Protein AF-A0A7J5YKA1-F1 (afdb_monomer_lite)

Structure (mmCIF, N/CA/C/O backbone):
data_AF-A0A7J5YKA1-F1
#
_entry.id   AF-A0A7J5YKA1-F1
#
loop_
_atom_site.group_PDB
_atom_site.id
_atom_site.type_symbol
_atom_site.label_atom_id
_atom_site.label_alt_id
_atom_site.label_comp_id
_atom_site.label_asym_id
_atom_site.label_entity_id
_atom_site.label_seq_id
_atom_site.pdbx_PDB_ins_code
_atom_site.Cartn_x
_atom_site.Cartn_y
_atom_site.Cartn_z
_atom_site.occupancy
_atom_site.B_iso_or_equiv
_atom_site.auth_seq_id
_atom_site.auth_comp_id
_atom_site.auth_asym_id
_atom_site.auth_atom_id
_atom_site.pdbx_PDB_model_num
ATOM 1 N N . MET A 1 1 ? 27.720 2.752 -40.085 1.00 64.69 1 MET A N 1
ATOM 2 C CA . MET A 1 1 ? 26.291 2.391 -39.959 1.00 64.69 1 MET A CA 1
ATOM 3 C C . MET A 1 1 ? 25.984 1.875 -38.562 1.00 64.69 1 MET A C 1
ATOM 5 O O . MET A 1 1 ? 25.108 2.440 -37.926 1.00 64.69 1 MET A O 1
ATOM 9 N N . GLU A 1 2 ? 26.789 0.953 -38.039 1.00 81.19 2 GLU A N 1
ATOM 10 C CA . GLU A 1 2 ? 26.643 0.329 -36.710 1.00 81.19 2 GLU A CA 1
ATOM 11 C C . GLU A 1 2 ? 26.365 1.289 -35.528 1.00 81.19 2 GLU A C 1
ATOM 13 O O . GLU A 1 2 ? 25.454 1.054 -34.740 1.00 81.19 2 GLU A O 1
ATOM 18 N N . PHE A 1 3 ? 27.061 2.431 -35.423 1.00 80.44 3 PHE A N 1
ATOM 19 C CA . PHE A 1 3 ? 26.784 3.411 -34.355 1.00 80.44 3 PHE A CA 1
ATOM 20 C C . PHE A 1 3 ? 25.363 4.004 -34.418 1.00 80.44 3 PHE A C 1
ATOM 22 O O . PHE A 1 3 ? 24.745 4.246 -33.383 1.00 80.44 3 PHE A O 1
ATOM 29 N N . LEU A 1 4 ? 24.836 4.263 -35.621 1.00 84.81 4 LEU A N 1
ATOM 30 C CA . LEU A 1 4 ? 23.490 4.825 -35.773 1.00 84.81 4 LEU A CA 1
ATOM 31 C C . LEU A 1 4 ? 22.425 3.796 -35.390 1.00 84.81 4 LEU A C 1
ATOM 33 O O . LEU A 1 4 ? 21.474 4.149 -34.703 1.00 84.81 4 LEU A O 1
ATOM 37 N N . GLU A 1 5 ? 22.617 2.535 -35.768 1.00 88.06 5 GLU A N 1
ATOM 38 C CA . GLU A 1 5 ? 21.738 1.426 -35.381 1.00 88.06 5 GLU A CA 1
ATOM 39 C C . GLU A 1 5 ? 21.707 1.252 -33.859 1.00 88.06 5 GLU A C 1
ATOM 41 O O . GLU A 1 5 ? 20.636 1.309 -33.256 1.00 88.06 5 GLU A O 1
ATOM 46 N N . ASN A 1 6 ? 22.878 1.174 -33.215 1.00 85.94 6 ASN A N 1
ATOM 47 C CA . ASN A 1 6 ? 22.975 1.090 -31.756 1.00 85.94 6 ASN A CA 1
ATOM 48 C C . ASN A 1 6 ? 22.365 2.311 -31.062 1.00 85.94 6 ASN A C 1
ATOM 50 O O . ASN A 1 6 ? 21.717 2.180 -30.023 1.00 85.94 6 ASN A O 1
ATOM 54 N N . LYS A 1 7 ? 22.509 3.504 -31.648 1.00 89.88 7 LYS A N 1
ATOM 55 C CA . LYS A 1 7 ? 21.841 4.710 -31.158 1.00 89.88 7 LYS A CA 1
ATOM 56 C C . LYS A 1 7 ? 20.316 4.566 -31.200 1.00 89.88 7 LYS A C 1
ATOM 58 O O . LYS A 1 7 ? 19.669 4.874 -30.200 1.00 89.88 7 LYS A O 1
ATOM 63 N N . TYR A 1 8 ? 19.738 4.129 -32.319 1.00 90.50 8 TYR A N 1
ATOM 64 C CA . TYR A 1 8 ? 18.285 3.975 -32.437 1.00 90.50 8 TYR A CA 1
ATOM 65 C C . TYR A 1 8 ? 17.752 2.864 -31.528 1.00 90.50 8 TYR A C 1
ATOM 67 O O . TYR A 1 8 ? 16.724 3.063 -30.885 1.00 90.50 8 TYR A O 1
ATOM 75 N N . HIS A 1 9 ? 18.473 1.747 -31.393 1.00 91.19 9 HIS A N 1
ATOM 76 C CA . HIS A 1 9 ? 18.134 0.690 -30.437 1.00 91.19 9 HIS A CA 1
ATOM 77 C C . HIS A 1 9 ? 18.136 1.205 -28.995 1.00 91.19 9 HIS A C 1
ATOM 79 O O . HIS A 1 9 ? 17.176 0.979 -28.259 1.00 91.19 9 HIS A O 1
ATOM 85 N N . MET A 1 10 ? 19.163 1.968 -28.612 1.00 92.44 10 MET A N 1
ATOM 86 C CA . MET A 1 10 ? 19.256 2.569 -27.283 1.00 92.44 10 MET A CA 1
ATOM 87 C C . MET A 1 10 ? 18.098 3.534 -27.008 1.00 92.44 10 MET A C 1
ATOM 89 O O . MET A 1 10 ? 17.475 3.493 -25.948 1.00 92.44 10 MET A O 1
ATOM 93 N N . GLN A 1 11 ? 17.776 4.397 -27.973 1.00 91.25 11 GLN A N 1
ATOM 94 C CA . GLN A 1 11 ? 16.653 5.326 -27.854 1.00 91.25 11 GLN A CA 1
ATOM 95 C C . GLN A 1 11 ? 15.313 4.586 -27.760 1.00 91.25 11 GLN A C 1
ATOM 97 O O . GLN A 1 11 ? 14.493 4.928 -26.911 1.00 91.25 11 GLN A O 1
ATOM 102 N N . GLY A 1 12 ? 15.106 3.549 -28.576 1.00 92.25 12 GLY A N 1
ATOM 103 C CA . GLY A 1 12 ? 13.910 2.708 -28.522 1.00 92.25 12 GLY A CA 1
ATOM 104 C C . GLY A 1 12 ? 13.741 2.021 -27.167 1.00 92.25 12 GLY A C 1
ATOM 105 O O . GLY A 1 12 ? 12.648 2.038 -26.604 1.00 92.25 12 GLY A O 1
ATOM 106 N N . PHE A 1 13 ? 14.829 1.498 -26.598 1.00 92.56 13 PHE A N 1
ATOM 107 C CA . PHE A 1 13 ? 14.828 0.891 -25.267 1.00 92.56 13 PHE A CA 1
ATOM 108 C C . PHE A 1 13 ? 14.427 1.892 -24.172 1.00 92.56 13 PHE A C 1
ATOM 110 O O . PHE A 1 13 ? 13.583 1.587 -23.325 1.00 92.56 13 PHE A O 1
ATOM 117 N N . LEU A 1 14 ? 14.986 3.106 -24.201 1.00 91.81 14 LEU A N 1
ATOM 118 C CA . LEU A 1 14 ? 14.656 4.155 -23.231 1.00 91.81 14 LEU A CA 1
ATOM 119 C C . LEU A 1 14 ? 13.192 4.608 -23.352 1.00 91.81 14 LEU A C 1
ATOM 121 O O . LEU A 1 14 ? 12.522 4.750 -22.334 1.00 91.81 14 LEU A O 1
ATOM 125 N N . ILE A 1 15 ? 12.673 4.765 -24.575 1.00 92.44 15 ILE A N 1
ATOM 126 C CA . ILE A 1 15 ? 11.266 5.132 -24.820 1.00 92.44 15 ILE A CA 1
ATOM 127 C C . ILE A 1 15 ? 10.317 4.032 -24.332 1.00 92.44 15 ILE A C 1
ATOM 129 O O . ILE A 1 15 ? 9.317 4.323 -23.675 1.00 92.44 15 ILE A O 1
ATOM 133 N N . LEU A 1 16 ? 10.627 2.765 -24.622 1.00 91.12 16 LEU A N 1
ATOM 134 C CA . LEU A 1 16 ? 9.841 1.630 -24.137 1.00 91.12 16 LEU A CA 1
ATOM 135 C C . LEU A 1 16 ? 9.816 1.597 -22.606 1.00 91.12 16 LEU A C 1
ATOM 137 O O . LEU A 1 16 ? 8.752 1.426 -22.012 1.00 91.12 16 LEU A O 1
ATOM 141 N N . THR A 1 17 ? 10.977 1.800 -21.979 1.00 89.88 17 THR A N 1
ATOM 142 C CA . THR A 1 17 ? 11.110 1.878 -20.519 1.00 89.88 17 THR A CA 1
ATOM 143 C C . THR A 1 17 ? 10.241 2.991 -19.955 1.00 89.88 17 THR A C 1
ATOM 145 O O . THR A 1 17 ? 9.463 2.750 -19.040 1.00 89.88 17 THR A O 1
ATOM 148 N N . GLU A 1 18 ? 10.324 4.195 -20.519 1.00 90.62 18 GLU A N 1
ATOM 149 C CA . GLU A 1 18 ? 9.532 5.343 -20.080 1.00 90.62 18 GLU A CA 1
ATOM 150 C C . GLU A 1 18 ? 8.026 5.082 -20.231 1.00 90.62 18 GLU A C 1
ATOM 152 O O . GLU A 1 18 ? 7.242 5.395 -19.337 1.00 90.62 18 GLU A O 1
ATOM 157 N N . SER A 1 19 ? 7.606 4.450 -21.330 1.00 91.38 19 SER A N 1
ATOM 158 C CA . SER A 1 19 ? 6.207 4.068 -21.535 1.00 91.38 19 SER A CA 1
ATOM 159 C C . SER A 1 19 ? 5.728 3.040 -20.509 1.00 91.38 19 SER A C 1
ATOM 161 O O . SER A 1 19 ? 4.599 3.147 -20.029 1.00 91.38 19 SER A O 1
ATOM 163 N N . LYS A 1 20 ? 6.554 2.040 -20.176 1.00 89.88 20 LYS A N 1
ATOM 164 C CA . LYS A 1 20 ? 6.228 1.039 -19.150 1.00 89.88 20 LYS A CA 1
ATOM 165 C C . LYS A 1 20 ? 6.178 1.665 -17.764 1.00 89.88 20 LYS A C 1
ATOM 167 O O . LYS A 1 20 ? 5.216 1.446 -17.036 1.00 89.88 20 LYS A O 1
ATOM 172 N N . LEU A 1 21 ? 7.144 2.515 -17.448 1.00 90.12 21 LEU A N 1
ATOM 173 C CA . LEU A 1 21 ? 7.199 3.247 -16.194 1.00 90.12 21 LEU A CA 1
ATOM 174 C C . LEU A 1 21 ? 5.952 4.114 -15.991 1.00 90.12 21 LEU A C 1
ATOM 176 O O . LEU A 1 21 ? 5.296 4.011 -14.959 1.00 90.12 21 LEU A O 1
ATOM 180 N N . LYS A 1 22 ? 5.541 4.873 -17.014 1.00 90.19 22 LYS A N 1
ATOM 181 C CA . LYS A 1 22 ? 4.291 5.649 -16.985 1.00 90.19 22 LYS A CA 1
ATOM 182 C C . LYS A 1 22 ? 3.063 4.787 -16.716 1.00 90.19 22 LYS A C 1
ATOM 184 O O . LYS A 1 22 ? 2.143 5.271 -16.077 1.00 90.19 22 LYS A O 1
ATOM 189 N N . SER A 1 23 ? 3.046 3.531 -17.169 1.00 88.88 23 SER A N 1
ATOM 190 C CA . SER A 1 23 ? 1.941 2.603 -16.889 1.00 88.88 23 SER A CA 1
ATOM 191 C C . SER A 1 23 ? 1.945 2.033 -15.466 1.00 88.88 23 SER A C 1
ATOM 193 O O . SER A 1 23 ? 0.925 1.507 -15.035 1.00 88.88 23 SER A O 1
ATOM 195 N N . TRP A 1 24 ? 3.065 2.135 -14.743 1.00 89.31 24 TRP A N 1
ATOM 196 C CA . TRP A 1 24 ? 3.209 1.624 -13.377 1.00 89.31 24 TRP A CA 1
ATOM 197 C C . TRP A 1 24 ? 3.107 2.694 -12.290 1.00 89.31 24 TRP A C 1
ATOM 199 O O . TRP A 1 24 ? 2.819 2.354 -11.152 1.00 89.31 24 TRP A O 1
ATOM 209 N N . ILE A 1 25 ? 3.318 3.969 -12.629 1.00 85.19 25 ILE A N 1
ATOM 210 C CA . ILE A 1 25 ? 3.193 5.112 -11.701 1.00 85.19 25 ILE A CA 1
ATOM 211 C C . ILE A 1 25 ? 1.848 5.843 -11.913 1.00 85.19 25 ILE A C 1
ATOM 213 O O . ILE A 1 25 ? 1.690 7.019 -11.594 1.00 85.19 25 ILE A O 1
ATOM 217 N N . ILE A 1 26 ? 0.851 5.178 -12.502 1.00 85.38 26 ILE A N 1
ATOM 218 C CA . ILE A 1 26 ? -0.515 5.717 -12.510 1.00 85.38 26 ILE A CA 1
ATOM 219 C C . ILE A 1 26 ? -1.144 5.580 -11.121 1.00 85.38 26 ILE A C 1
ATOM 221 O O . ILE A 1 26 ? -0.682 4.796 -10.294 1.00 85.38 26 ILE A O 1
ATOM 225 N N . LYS A 1 27 ? -2.239 6.309 -10.880 1.00 84.50 27 LYS A N 1
ATOM 226 C CA . LYS A 1 27 ? -3.086 6.041 -9.715 1.00 84.50 27 LYS A CA 1
ATOM 227 C C . LYS A 1 27 ? -3.587 4.596 -9.755 1.00 84.50 27 LYS A C 1
ATOM 229 O O . LYS A 1 27 ? -3.995 4.109 -10.811 1.00 84.50 27 LYS A O 1
ATOM 234 N N . TYR A 1 28 ? -3.531 3.926 -8.611 1.00 89.12 28 TYR A N 1
ATOM 235 C CA . TYR A 1 28 ? -3.755 2.486 -8.524 1.00 89.12 28 TYR A CA 1
ATOM 236 C C . TYR A 1 28 ? -5.240 2.114 -8.487 1.00 89.12 28 TYR A C 1
ATOM 238 O O . TYR A 1 28 ? -6.069 2.849 -7.964 1.00 89.12 28 TYR A O 1
ATOM 246 N N . GLY A 1 29 ? -5.579 0.950 -9.038 1.00 89.06 29 GLY A N 1
ATOM 247 C CA . GLY A 1 29 ? -6.934 0.405 -8.965 1.00 89.06 29 GLY A CA 1
ATOM 248 C C . GLY A 1 29 ? -7.160 -0.452 -7.714 1.00 89.06 29 GLY A C 1
ATOM 249 O O . GLY A 1 29 ? -6.478 -0.326 -6.697 1.00 89.06 29 GLY A O 1
ATOM 250 N N . ARG A 1 30 ? -8.105 -1.391 -7.816 1.00 90.06 30 ARG A N 1
ATOM 251 C CA . ARG A 1 30 ? -8.345 -2.430 -6.800 1.00 90.06 30 ARG A CA 1
ATOM 252 C C . ARG A 1 30 ? -7.143 -3.375 -6.658 1.00 90.06 30 ARG A C 1
ATOM 254 O O . ARG A 1 30 ? -6.317 -3.478 -7.566 1.00 90.06 30 ARG A O 1
ATOM 261 N N . GLN A 1 31 ? -7.097 -4.114 -5.548 1.00 90.69 31 GLN A N 1
ATOM 262 C CA . GLN A 1 31 ? -6.018 -5.052 -5.204 1.00 90.69 31 GLN A CA 1
ATOM 263 C C . GLN A 1 31 ? -5.614 -5.980 -6.365 1.00 90.69 31 GLN A C 1
ATOM 265 O O . GLN A 1 31 ? -4.428 -6.120 -6.650 1.00 90.69 31 GLN A O 1
ATOM 270 N N . GLU A 1 32 ? -6.580 -6.562 -7.081 1.00 90.81 32 GLU A N 1
ATOM 271 C CA . GLU A 1 32 ? -6.319 -7.448 -8.227 1.00 90.81 32 GLU A CA 1
ATOM 272 C C . GLU A 1 32 ? -5.561 -6.736 -9.357 1.00 90.81 32 GLU A C 1
ATOM 274 O O . GLU A 1 32 ? -4.573 -7.253 -9.880 1.00 90.81 32 GLU A O 1
ATOM 279 N N . SER A 1 33 ? -5.972 -5.512 -9.696 1.00 91.19 33 SER A N 1
ATOM 280 C CA . SER A 1 33 ? -5.318 -4.698 -10.723 1.00 91.19 33 SER A CA 1
ATOM 281 C C . SER A 1 33 ? -3.879 -4.353 -10.336 1.00 91.19 33 SER A C 1
ATOM 283 O O . SER A 1 33 ? -2.979 -4.416 -11.177 1.00 91.19 33 SER A O 1
ATOM 285 N N . VAL A 1 34 ? -3.640 -4.029 -9.061 1.00 91.56 34 VAL A N 1
ATOM 286 C CA . VAL A 1 34 ? -2.291 -3.754 -8.538 1.00 91.56 34 VAL A CA 1
ATOM 287 C C . VAL A 1 34 ? -1.432 -5.022 -8.551 1.00 91.56 34 VAL A C 1
ATOM 289 O O . VAL A 1 34 ? -0.265 -4.969 -8.936 1.00 91.56 34 VAL A O 1
ATOM 292 N N . ALA A 1 35 ? -2.007 -6.183 -8.231 1.00 91.75 35 ALA A N 1
ATOM 293 C CA . ALA A 1 35 ? -1.302 -7.463 -8.275 1.00 91.75 35 ALA A CA 1
ATOM 294 C C . ALA A 1 35 ? -0.871 -7.829 -9.705 1.00 91.75 35 ALA A C 1
ATOM 296 O O . ALA A 1 35 ? 0.267 -8.248 -9.927 1.00 91.75 35 ALA A O 1
ATOM 297 N N . VAL A 1 36 ? -1.739 -7.598 -10.696 1.00 92.94 36 VAL A N 1
ATOM 298 C CA . VAL A 1 36 ? -1.394 -7.753 -12.120 1.00 92.94 36 VAL A CA 1
ATOM 299 C C . VAL A 1 36 ? -0.271 -6.792 -12.517 1.00 92.94 36 VAL A C 1
ATOM 301 O O . VAL A 1 36 ? 0.646 -7.172 -13.248 1.00 92.94 36 VAL A O 1
ATOM 304 N N . MET A 1 37 ? -0.300 -5.556 -12.017 1.00 92.06 37 MET A N 1
ATOM 305 C CA . MET A 1 37 ? 0.745 -4.567 -12.273 1.00 92.06 37 MET A CA 1
ATOM 306 C C . MET A 1 37 ? 2.105 -5.002 -11.707 1.00 92.06 37 MET A C 1
ATOM 308 O O . MET A 1 37 ? 3.103 -4.951 -12.430 1.00 92.06 37 MET A O 1
ATOM 312 N N . LEU A 1 38 ? 2.138 -5.514 -10.472 1.00 92.88 38 LEU A N 1
ATOM 313 C CA . LEU A 1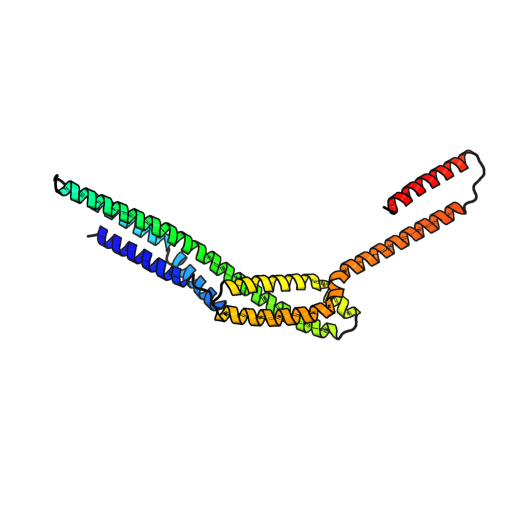 38 ? 3.347 -6.062 -9.850 1.00 92.88 38 LEU A CA 1
ATOM 314 C C . LEU A 1 38 ? 3.866 -7.289 -10.604 1.00 92.88 38 LEU A C 1
ATOM 316 O O . LEU A 1 38 ? 5.064 -7.401 -10.858 1.00 92.88 38 LEU A O 1
ATOM 320 N N . HIS A 1 39 ? 2.977 -8.185 -11.035 1.00 92.75 39 HIS A N 1
ATOM 321 C CA . HIS A 1 39 ? 3.371 -9.332 -11.847 1.00 92.75 39 HIS A CA 1
ATOM 322 C C . HIS A 1 39 ? 4.013 -8.902 -13.174 1.00 92.75 39 HIS A C 1
ATOM 324 O O . HIS A 1 39 ? 5.060 -9.424 -13.564 1.00 92.75 39 HIS A O 1
ATOM 330 N N . ASN A 1 40 ? 3.414 -7.919 -13.852 1.00 92.06 40 ASN A N 1
ATOM 331 C CA . ASN A 1 40 ? 3.952 -7.355 -15.088 1.00 92.06 40 ASN A CA 1
ATOM 332 C C . ASN A 1 40 ? 5.319 -6.698 -14.868 1.00 92.06 40 ASN A C 1
ATOM 334 O O . ASN A 1 40 ? 6.217 -6.874 -15.693 1.00 92.06 40 ASN A O 1
ATOM 338 N N . TYR A 1 41 ? 5.485 -5.980 -13.756 1.00 92.62 41 TYR A N 1
ATOM 339 C CA . TYR A 1 41 ? 6.764 -5.411 -13.344 1.00 92.62 41 TYR A CA 1
ATOM 340 C C . TYR A 1 41 ? 7.825 -6.501 -13.159 1.00 92.62 41 TYR A C 1
ATOM 342 O O . TYR A 1 41 ? 8.861 -6.455 -13.816 1.00 92.62 41 TYR A O 1
ATOM 350 N N . ILE A 1 42 ? 7.551 -7.519 -12.337 1.00 91.69 42 ILE A N 1
ATOM 351 C CA . ILE A 1 42 ? 8.484 -8.623 -12.060 1.00 91.69 42 ILE A CA 1
ATOM 352 C C . ILE A 1 42 ? 8.849 -9.352 -13.356 1.00 91.69 42 ILE A C 1
ATOM 354 O O . ILE A 1 42 ? 10.017 -9.629 -13.624 1.00 91.69 42 ILE A O 1
ATOM 358 N N . SER A 1 43 ? 7.861 -9.626 -14.210 1.00 92.38 43 SER A N 1
ATOM 359 C CA . SER A 1 43 ? 8.110 -10.278 -15.492 1.00 92.38 43 SER A CA 1
ATOM 360 C C . SER A 1 43 ? 8.989 -9.435 -16.416 1.00 92.38 43 SER A C 1
ATOM 362 O O . SER A 1 43 ? 9.819 -9.991 -17.126 1.00 92.38 43 SER A O 1
ATOM 364 N N . PHE A 1 44 ? 8.815 -8.115 -16.443 1.00 89.88 44 PHE A N 1
ATOM 365 C CA . PHE A 1 44 ? 9.611 -7.242 -17.301 1.00 89.88 44 PHE A CA 1
ATOM 366 C C . PHE A 1 44 ? 11.006 -6.977 -16.731 1.00 89.88 44 PHE A C 1
ATOM 368 O O . PHE A 1 44 ? 11.971 -6.964 -17.483 1.00 89.88 44 PHE A O 1
ATOM 375 N N . VAL A 1 45 ? 11.136 -6.771 -15.422 1.00 90.38 45 VAL A N 1
ATOM 376 C CA . VAL A 1 45 ? 12.408 -6.390 -14.800 1.00 90.38 45 VAL A CA 1
ATOM 377 C C . VAL A 1 45 ? 13.284 -7.606 -14.519 1.00 90.38 45 VAL A C 1
ATOM 379 O O . VAL A 1 45 ? 14.452 -7.609 -14.901 1.00 90.38 45 VAL A O 1
ATOM 382 N N . GLU A 1 46 ? 12.723 -8.645 -13.899 1.00 88.44 46 GLU A N 1
ATOM 383 C CA . GLU A 1 46 ? 13.483 -9.820 -13.467 1.00 88.44 46 GLU A CA 1
ATOM 384 C C . GLU A 1 46 ? 13.574 -10.866 -14.580 1.00 88.44 46 GLU A C 1
ATOM 386 O O . GLU A 1 46 ? 14.670 -11.257 -14.969 1.00 88.44 46 GLU A O 1
ATOM 391 N N . LYS A 1 47 ? 12.438 -11.298 -15.153 1.00 86.69 47 LYS A N 1
ATOM 392 C CA . LYS A 1 47 ? 12.453 -12.410 -16.127 1.00 86.69 47 LYS A CA 1
ATOM 393 C C . LYS A 1 47 ? 13.052 -12.035 -17.480 1.00 86.69 47 LYS A C 1
ATOM 395 O O . LYS A 1 47 ? 13.564 -12.908 -18.170 1.00 86.69 47 LYS A O 1
ATOM 400 N N . GLN A 1 48 ? 12.954 -10.770 -17.883 1.00 89.75 48 GLN A N 1
ATOM 401 C CA . GLN A 1 48 ? 13.576 -10.295 -19.122 1.00 89.75 48 GLN A CA 1
ATOM 402 C C . GLN A 1 48 ? 14.983 -9.735 -18.892 1.00 89.75 48 GLN A C 1
ATOM 404 O O . GLN A 1 48 ? 15.550 -9.217 -19.847 1.00 89.75 48 GLN A O 1
ATOM 409 N N . HIS A 1 49 ? 15.550 -9.820 -17.680 1.00 89.38 49 HIS A N 1
ATOM 410 C CA . HIS A 1 49 ? 16.892 -9.304 -17.372 1.00 89.38 49 HIS A CA 1
ATOM 411 C C . HIS A 1 49 ? 17.077 -7.847 -17.829 1.00 89.38 49 HIS A C 1
ATOM 413 O O . HIS A 1 49 ? 17.965 -7.499 -18.611 1.00 89.38 49 HIS A O 1
ATOM 419 N N . PHE A 1 50 ? 16.150 -6.983 -17.407 1.00 91.06 50 PHE A N 1
ATOM 420 C CA . PHE A 1 50 ? 16.024 -5.620 -17.924 1.00 91.06 50 PHE A CA 1
ATOM 421 C C . PHE A 1 50 ? 17.301 -4.785 -17.753 1.00 91.06 50 PHE A C 1
ATOM 423 O O . PHE A 1 50 ? 17.700 -4.060 -18.667 1.00 91.06 50 PHE A O 1
ATOM 430 N N . PHE A 1 51 ? 17.948 -4.888 -16.590 1.00 91.56 51 PHE A N 1
ATOM 431 C CA . PHE A 1 51 ? 19.160 -4.127 -16.292 1.00 91.56 51 PHE A CA 1
ATOM 432 C C . PHE A 1 51 ? 20.370 -4.668 -17.058 1.00 91.56 51 PHE A C 1
ATOM 434 O O . PHE A 1 51 ? 21.183 -3.885 -17.548 1.00 91.56 51 PHE A O 1
ATOM 441 N N . GLU A 1 52 ? 20.466 -5.985 -17.213 1.00 92.06 52 GLU A N 1
ATOM 442 C CA . GLU A 1 52 ? 21.517 -6.642 -17.983 1.00 92.06 52 GLU A CA 1
ATOM 443 C C . GLU A 1 52 ? 21.395 -6.317 -19.477 1.00 92.06 52 GLU A C 1
ATOM 445 O O . GLU A 1 52 ? 22.399 -6.032 -20.130 1.00 92.06 52 GLU A O 1
ATOM 450 N N . ASN A 1 53 ? 20.170 -6.268 -20.009 1.00 91.38 53 ASN A N 1
ATOM 451 C CA . ASN A 1 53 ? 19.915 -5.871 -21.393 1.00 91.38 53 ASN A CA 1
ATOM 452 C C . ASN A 1 53 ? 20.324 -4.420 -21.660 1.00 91.38 53 ASN A C 1
ATOM 454 O O . ASN A 1 53 ? 20.926 -4.140 -22.698 1.00 91.38 53 ASN A O 1
ATOM 458 N N . TYR A 1 54 ? 20.036 -3.499 -20.730 1.00 92.81 54 TYR A N 1
ATOM 459 C CA . TYR A 1 54 ? 20.544 -2.129 -20.824 1.00 92.81 54 TYR A CA 1
ATOM 460 C C . TYR A 1 54 ? 22.071 -2.115 -20.878 1.00 92.81 54 TYR A C 1
ATOM 462 O O . TYR A 1 54 ? 22.640 -1.449 -21.739 1.00 92.81 54 TYR A O 1
ATOM 470 N N . GLU A 1 55 ? 22.732 -2.841 -19.973 1.00 92.38 55 GLU A N 1
ATOM 471 C CA . GLU A 1 55 ? 24.192 -2.840 -19.887 1.00 92.38 55 GLU A CA 1
ATOM 472 C C . GLU A 1 55 ? 24.809 -3.384 -21.182 1.00 92.38 55 GLU A C 1
ATOM 474 O O . GLU A 1 55 ? 25.695 -2.754 -21.755 1.00 92.38 55 GLU A O 1
ATOM 479 N N . ALA A 1 56 ? 24.277 -4.485 -21.718 1.00 92.75 56 ALA A N 1
ATOM 480 C CA . ALA A 1 56 ? 24.716 -5.049 -22.992 1.00 92.75 56 ALA A CA 1
ATOM 481 C C . ALA A 1 56 ? 24.540 -4.064 -24.166 1.00 92.75 56 ALA A C 1
ATOM 483 O O . ALA A 1 56 ? 25.473 -3.851 -24.949 1.00 92.75 56 ALA A O 1
ATOM 484 N N . LEU A 1 57 ? 23.372 -3.414 -24.268 1.00 91.81 57 LEU A N 1
ATOM 485 C CA . LEU A 1 57 ? 23.100 -2.399 -25.294 1.00 91.81 57 LEU A CA 1
ATOM 486 C C . LEU A 1 57 ? 24.020 -1.182 -25.148 1.00 91.81 57 LEU A C 1
ATOM 488 O O . LEU A 1 57 ? 24.543 -0.672 -26.142 1.00 91.81 57 LEU A O 1
ATOM 492 N N . PHE A 1 58 ? 24.257 -0.734 -23.917 1.00 92.50 58 PHE A N 1
ATOM 493 C CA . PHE A 1 58 ? 25.110 0.409 -23.628 1.00 92.50 58 PHE A CA 1
ATOM 494 C C . PHE A 1 58 ? 26.583 0.124 -23.948 1.00 92.50 58 PHE A C 1
ATOM 496 O O . PHE A 1 58 ? 27.255 0.984 -24.523 1.00 92.50 58 PHE A O 1
ATOM 503 N N . GLN A 1 59 ? 27.083 -1.083 -23.660 1.00 93.19 59 GLN A N 1
ATOM 504 C CA . GLN A 1 59 ? 28.441 -1.486 -24.040 1.00 93.19 59 GLN A CA 1
ATOM 505 C C . GLN A 1 59 ? 28.614 -1.546 -25.565 1.00 93.19 59 GLN A C 1
ATOM 507 O O . GLN A 1 59 ? 29.587 -1.001 -26.088 1.00 93.19 59 GLN A O 1
ATOM 512 N N . SER A 1 60 ? 27.650 -2.113 -26.298 1.00 92.12 60 SER A N 1
ATOM 513 C CA . SER A 1 60 ? 27.667 -2.122 -27.773 1.00 92.12 60 SER A CA 1
ATOM 514 C C . SER A 1 60 ? 27.639 -0.700 -28.358 1.00 92.12 60 SER A C 1
ATOM 516 O O . SER A 1 60 ? 28.415 -0.341 -29.254 1.00 92.12 60 SER A O 1
ATOM 518 N N . LEU A 1 61 ? 26.809 0.177 -27.782 1.00 91.69 61 LEU A N 1
ATOM 519 C CA . LEU A 1 61 ? 26.776 1.591 -28.145 1.00 91.69 61 LEU A CA 1
ATOM 520 C C . LEU A 1 61 ? 28.122 2.279 -27.879 1.00 91.69 61 LEU A C 1
ATOM 522 O O . LEU A 1 61 ? 28.585 3.047 -28.717 1.00 91.69 61 LEU A O 1
ATOM 526 N N . LYS A 1 62 ? 28.773 1.996 -26.748 1.00 91.38 62 LYS A N 1
ATOM 527 C CA . LYS A 1 62 ? 30.078 2.568 -26.404 1.00 91.38 62 LYS A CA 1
ATOM 528 C C . LYS A 1 62 ? 31.171 2.137 -27.387 1.00 91.38 62 LYS A C 1
ATOM 530 O O . LYS A 1 62 ? 31.881 2.999 -27.898 1.00 91.38 62 LYS A O 1
ATOM 535 N N . LEU A 1 63 ? 31.267 0.844 -27.698 1.00 90.75 63 LEU A N 1
ATOM 536 C CA . LEU A 1 63 ? 32.258 0.314 -28.644 1.00 90.75 63 LEU A CA 1
ATOM 537 C C . LEU A 1 63 ? 32.069 0.906 -30.048 1.00 90.75 63 LEU A C 1
ATOM 539 O O . LEU A 1 63 ? 33.018 1.400 -30.659 1.00 90.75 63 LEU A O 1
ATOM 543 N N . SER A 1 64 ? 30.825 0.947 -30.531 1.00 89.62 64 SER A N 1
ATOM 544 C CA . SER A 1 64 ? 30.510 1.557 -31.828 1.00 89.62 64 SER A CA 1
ATOM 545 C C . SER A 1 64 ? 30.716 3.081 -31.841 1.00 89.62 64 SER A C 1
ATOM 547 O O . SER A 1 64 ? 31.106 3.638 -32.869 1.00 89.62 64 SER A O 1
ATOM 549 N N . ALA A 1 65 ? 30.521 3.769 -30.710 1.00 87.56 65 ALA A N 1
ATOM 550 C CA . ALA A 1 65 ? 30.805 5.198 -30.555 1.00 87.56 65 ALA A CA 1
ATOM 551 C C . ALA A 1 65 ? 32.305 5.502 -30.634 1.00 87.56 65 ALA A C 1
ATOM 553 O O . ALA A 1 65 ? 32.701 6.472 -31.284 1.00 87.56 65 ALA A O 1
ATOM 554 N N . GLU A 1 66 ? 33.133 4.680 -29.989 1.00 86.62 66 GLU A N 1
ATOM 555 C CA . GLU A 1 66 ? 34.593 4.785 -30.031 1.00 86.62 66 GLU A CA 1
ATOM 556 C C . GLU A 1 66 ? 35.113 4.540 -31.453 1.00 86.62 66 GLU A C 1
ATOM 558 O O . GLU A 1 66 ? 35.865 5.362 -31.975 1.00 86.62 66 GLU A O 1
ATOM 563 N N . ALA A 1 67 ? 34.625 3.499 -32.136 1.00 86.12 67 ALA A N 1
ATOM 564 C CA . ALA A 1 67 ? 34.955 3.232 -33.537 1.00 86.12 67 ALA A CA 1
ATOM 565 C C . ALA A 1 67 ? 34.524 4.376 -34.480 1.00 86.12 67 ALA A C 1
ATOM 567 O O . ALA A 1 67 ? 35.274 4.769 -35.372 1.00 86.12 67 ALA A O 1
ATOM 568 N N . PHE A 1 68 ? 33.343 4.966 -34.261 1.00 82.56 68 PHE A N 1
ATOM 569 C CA . PHE A 1 68 ? 32.837 6.090 -35.060 1.00 82.56 68 PHE A CA 1
ATOM 570 C C . PHE A 1 68 ? 33.614 7.397 -34.836 1.00 82.56 68 PHE A C 1
ATOM 572 O O . PHE A 1 68 ? 33.709 8.240 -35.731 1.00 82.56 68 PHE A O 1
ATOM 579 N N . VAL A 1 69 ? 34.171 7.587 -33.640 1.00 83.12 69 VAL A N 1
ATOM 580 C CA . VAL A 1 69 ? 35.050 8.719 -33.331 1.00 83.12 69 VAL A CA 1
ATOM 581 C C . VAL A 1 69 ? 36.441 8.520 -33.936 1.00 83.12 69 VAL A C 1
ATOM 583 O O . VAL A 1 69 ? 36.956 9.475 -34.517 1.00 83.12 69 VAL A O 1
ATOM 586 N N . ASN A 1 70 ? 36.987 7.303 -33.842 1.00 79.00 70 ASN A N 1
ATOM 587 C CA . ASN A 1 70 ? 38.352 6.945 -34.245 1.00 79.00 70 ASN A CA 1
ATOM 588 C C . ASN A 1 70 ? 38.535 6.693 -35.752 1.00 79.00 70 ASN A C 1
ATOM 590 O O . ASN A 1 70 ? 39.665 6.494 -36.183 1.00 79.00 70 ASN A O 1
ATOM 594 N N . ALA A 1 71 ? 37.466 6.683 -36.555 1.00 77.44 71 ALA A N 1
ATOM 595 C CA . ALA A 1 71 ? 37.585 6.601 -38.010 1.00 77.44 71 ALA A CA 1
ATOM 596 C C . ALA A 1 71 ? 38.414 7.792 -38.546 1.00 77.44 71 ALA A C 1
ATOM 598 O O . ALA A 1 71 ? 38.035 8.947 -38.321 1.00 77.44 71 ALA A O 1
ATOM 599 N N . ASP A 1 72 ? 39.543 7.483 -39.200 1.00 57.41 72 ASP A N 1
ATOM 600 C CA . ASP A 1 72 ? 40.625 8.407 -39.579 1.00 57.41 72 ASP A CA 1
ATOM 601 C C . ASP A 1 72 ? 40.139 9.732 -40.196 1.00 57.41 72 ASP A C 1
ATOM 603 O O . ASP A 1 72 ? 39.318 9.750 -41.114 1.00 57.41 72 ASP A O 1
ATOM 607 N N . SER A 1 73 ? 40.700 10.847 -39.706 1.00 57.44 73 SER A N 1
ATOM 608 C CA . SER A 1 73 ? 40.453 12.213 -40.199 1.00 57.44 73 SER A CA 1
ATOM 609 C C . SER A 1 73 ? 41.798 12.863 -40.560 1.00 57.44 73 SER A C 1
ATOM 611 O O . SER A 1 73 ? 42.476 13.421 -39.696 1.00 57.44 73 SER A O 1
ATOM 613 N N . SER A 1 74 ? 42.240 12.772 -41.818 1.00 53.72 74 SER A N 1
ATOM 614 C CA . SER A 1 74 ? 43.588 13.209 -42.230 1.00 53.72 74 SER A CA 1
ATOM 615 C C . SER A 1 74 ? 43.657 14.634 -42.813 1.00 53.72 74 SER A C 1
ATOM 617 O O . SER A 1 74 ? 44.659 14.988 -43.434 1.00 53.72 74 SER A O 1
ATOM 619 N N . GLY A 1 75 ? 42.638 15.485 -42.616 1.00 57.16 75 GLY A N 1
ATOM 620 C CA . GLY A 1 75 ? 42.598 16.855 -43.160 1.00 57.16 75 GLY A CA 1
ATOM 621 C C . GLY A 1 75 ? 42.203 17.974 -42.174 1.00 57.16 75 GLY A C 1
ATOM 622 O O . GLY A 1 75 ? 41.346 17.814 -41.308 1.00 57.16 75 GLY A O 1
ATOM 623 N N . TYR A 1 76 ? 42.767 19.181 -42.345 1.00 54.12 76 TYR A N 1
ATOM 624 C CA . TYR A 1 76 ? 42.459 20.369 -41.517 1.00 54.12 76 TYR A CA 1
ATOM 625 C C . TYR A 1 76 ? 40.991 20.842 -41.606 1.00 54.12 76 TYR A C 1
ATOM 627 O O . TYR A 1 76 ? 40.448 21.332 -40.614 1.00 54.12 76 TYR A O 1
ATOM 635 N N . ALA A 1 77 ? 40.334 20.692 -42.763 1.00 56.62 77 ALA A N 1
ATOM 636 C CA . ALA A 1 77 ? 38.906 20.996 -42.931 1.00 56.62 77 ALA A CA 1
ATOM 637 C C . ALA A 1 77 ? 38.005 19.940 -42.259 1.00 56.62 77 ALA A C 1
ATOM 639 O O . ALA A 1 77 ? 36.964 20.275 -41.692 1.00 56.62 77 ALA A O 1
ATOM 640 N N . GLU A 1 78 ? 38.453 18.684 -42.237 1.00 60.25 78 GLU A N 1
ATOM 641 C CA . GLU A 1 78 ? 37.802 17.574 -41.537 1.00 60.25 78 GLU A CA 1
ATOM 642 C C . GLU A 1 78 ? 37.888 17.707 -40.020 1.00 60.25 78 GLU A C 1
ATOM 644 O O . GLU A 1 78 ? 36.956 17.318 -39.331 1.00 60.25 78 GLU A O 1
ATOM 649 N N . ARG A 1 79 ? 38.926 18.355 -39.489 1.00 64.19 79 ARG A N 1
ATOM 650 C CA . ARG A 1 79 ? 39.162 18.521 -38.044 1.00 64.19 79 ARG A CA 1
ATOM 651 C C . ARG A 1 79 ? 38.063 19.308 -37.314 1.00 64.19 79 ARG A C 1
ATOM 653 O O . ARG A 1 79 ? 37.756 19.041 -36.152 1.00 64.19 79 ARG A O 1
ATOM 660 N N . ARG A 1 80 ? 37.415 20.270 -37.991 1.00 68.62 80 ARG A N 1
ATOM 661 C CA . ARG A 1 80 ? 36.233 20.981 -37.455 1.00 68.62 80 ARG A CA 1
ATOM 662 C C . ARG A 1 80 ? 34.995 20.071 -37.436 1.00 68.62 80 ARG A C 1
ATOM 664 O O . ARG A 1 80 ? 34.235 20.096 -36.467 1.00 68.62 80 ARG A O 1
ATOM 671 N N . SER A 1 81 ? 34.811 19.265 -38.479 1.00 70.81 81 SER A N 1
ATOM 672 C CA . SER A 1 81 ? 33.727 18.278 -38.591 1.00 70.81 81 SER A CA 1
ATOM 673 C C . SER A 1 81 ? 33.904 17.114 -37.609 1.00 70.81 81 SER A C 1
ATOM 675 O O . SER A 1 81 ? 32.946 16.698 -36.964 1.00 70.81 81 SER A O 1
ATOM 677 N N . GLU A 1 82 ? 35.137 16.657 -37.412 1.00 76.31 82 GLU A N 1
ATOM 678 C CA . GLU A 1 82 ? 35.556 15.668 -36.422 1.00 76.31 82 GLU A CA 1
ATOM 679 C C . GLU A 1 82 ? 35.249 16.154 -35.007 1.00 76.31 82 GLU A C 1
ATOM 681 O O . GLU A 1 82 ? 34.579 15.467 -34.240 1.00 76.31 82 GLU A O 1
ATOM 686 N N . TRP A 1 83 ? 35.645 17.379 -34.660 1.00 79.94 83 TRP A N 1
ATOM 687 C CA . TRP A 1 83 ? 35.343 17.936 -33.346 1.00 79.94 83 TRP A CA 1
ATOM 688 C C . TRP A 1 83 ? 33.833 18.063 -33.090 1.00 79.94 83 TRP A C 1
ATOM 690 O O . TRP A 1 83 ? 33.369 17.775 -31.982 1.00 79.94 83 TRP A O 1
ATOM 700 N N . MET A 1 84 ? 33.043 18.442 -34.104 1.00 80.25 84 MET A N 1
ATOM 701 C CA . MET A 1 84 ? 31.579 18.457 -33.997 1.00 80.25 84 MET A CA 1
ATOM 702 C C . MET A 1 84 ? 31.011 17.045 -33.806 1.00 80.25 84 MET A C 1
ATOM 704 O O . MET A 1 84 ? 30.156 16.856 -32.939 1.00 80.25 84 MET A O 1
ATOM 708 N N . ARG A 1 85 ? 31.528 16.052 -34.541 1.00 81.19 85 ARG A N 1
ATOM 709 C CA . ARG A 1 85 ? 31.173 14.630 -34.412 1.00 81.19 85 ARG A CA 1
ATOM 710 C C . ARG A 1 85 ? 31.462 14.114 -33.002 1.00 81.19 85 ARG A C 1
ATOM 712 O O . ARG A 1 85 ? 30.555 13.622 -32.334 1.00 81.19 85 ARG A O 1
ATOM 719 N N . VAL A 1 86 ? 32.682 14.312 -32.503 1.00 84.69 86 VAL A N 1
ATOM 720 C CA . VAL A 1 86 ? 33.109 13.918 -31.148 1.00 84.69 86 VAL A CA 1
ATOM 721 C C . VAL A 1 86 ? 32.246 14.583 -30.083 1.00 84.69 86 VAL A C 1
ATOM 723 O O . VAL A 1 86 ? 31.768 13.924 -29.158 1.00 84.69 86 VAL A O 1
ATOM 726 N N . ARG A 1 87 ? 32.018 15.895 -30.200 1.00 87.88 87 ARG A N 1
ATOM 727 C CA . ARG A 1 87 ? 31.172 16.639 -29.263 1.00 87.88 87 ARG A CA 1
ATOM 728 C C . ARG A 1 87 ? 29.746 16.097 -29.249 1.00 87.88 87 ARG A C 1
ATOM 730 O O . ARG A 1 87 ? 29.180 15.951 -28.167 1.00 87.88 87 ARG A O 1
ATOM 737 N N . TRP A 1 88 ? 29.180 15.811 -30.417 1.00 87.56 88 TRP A N 1
ATOM 738 C CA . TRP A 1 88 ? 27.827 15.286 -30.553 1.00 87.56 88 TRP A CA 1
ATOM 739 C C . TRP A 1 88 ? 27.690 13.886 -29.946 1.00 87.56 88 TRP A C 1
ATOM 741 O O . TRP A 1 88 ? 26.808 13.690 -29.111 1.00 87.56 88 TRP A O 1
ATOM 751 N N . VAL A 1 89 ? 28.604 12.959 -30.257 1.00 88.81 89 VAL A N 1
ATOM 752 C CA . VAL A 1 89 ? 28.625 11.608 -29.661 1.00 88.81 89 VAL A CA 1
ATOM 753 C C . VAL A 1 89 ? 28.759 11.692 -28.142 1.00 88.81 89 VAL A C 1
ATOM 755 O O . VAL A 1 89 ? 27.975 11.092 -27.413 1.00 88.81 89 VAL A O 1
ATOM 758 N N . ARG A 1 90 ? 29.705 12.497 -27.636 1.00 89.19 90 ARG A N 1
ATOM 759 C CA . ARG A 1 90 ? 29.890 12.680 -26.187 1.00 89.19 90 ARG A CA 1
ATOM 760 C C . ARG A 1 90 ? 28.657 13.277 -25.516 1.00 89.19 90 ARG A C 1
ATOM 762 O O . ARG A 1 90 ? 28.362 12.921 -24.379 1.00 89.19 90 ARG A O 1
ATOM 769 N N . ARG A 1 91 ? 27.962 14.209 -26.176 1.00 92.69 91 ARG A N 1
ATOM 770 C CA . ARG A 1 91 ? 26.718 14.786 -25.651 1.00 92.69 91 ARG A CA 1
ATOM 771 C C . ARG A 1 91 ? 25.625 13.724 -25.579 1.00 92.69 91 ARG A C 1
ATOM 773 O O . ARG A 1 91 ? 25.054 13.552 -24.511 1.00 92.69 91 ARG A O 1
ATOM 780 N N . PHE A 1 92 ? 25.421 12.977 -26.660 1.00 91.88 92 PHE A N 1
ATOM 781 C CA . PHE A 1 92 ? 24.446 11.892 -26.720 1.00 91.88 92 PHE A CA 1
ATOM 782 C C . PHE A 1 92 ? 24.698 10.824 -25.644 1.00 91.88 92 PHE A C 1
ATOM 784 O O . PHE A 1 92 ? 23.789 10.475 -24.902 1.00 91.88 92 PHE A O 1
ATOM 791 N N . MET A 1 93 ? 25.945 10.374 -25.477 1.00 92.44 93 MET A N 1
ATOM 792 C CA . MET A 1 93 ? 26.296 9.404 -24.431 1.00 92.44 93 MET A CA 1
ATOM 793 C C . MET A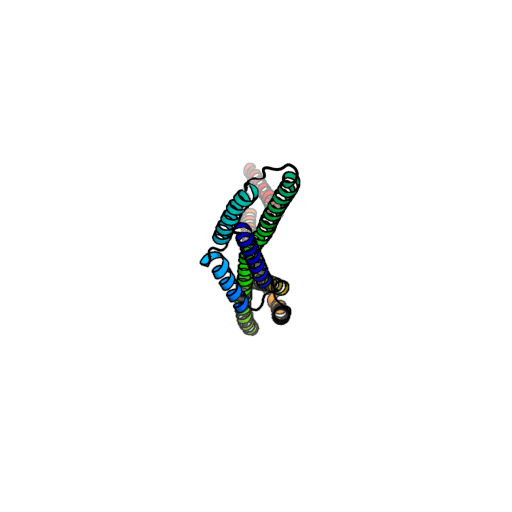 1 93 ? 25.985 9.930 -23.023 1.00 92.44 93 MET A C 1
ATOM 795 O O . MET A 1 93 ? 25.481 9.187 -22.185 1.00 92.44 93 MET A O 1
ATOM 799 N N . ARG A 1 94 ? 26.237 11.220 -22.751 1.00 93.06 94 ARG A N 1
ATOM 800 C CA . ARG A 1 94 ? 25.863 11.832 -21.464 1.00 93.06 94 ARG A CA 1
ATOM 801 C C . ARG A 1 94 ? 24.351 11.889 -21.264 1.00 93.06 94 ARG A C 1
ATOM 803 O O . ARG A 1 94 ? 23.901 11.616 -20.158 1.00 93.06 94 ARG A O 1
ATOM 810 N N . GLU A 1 95 ? 23.593 12.237 -22.303 1.00 93.25 95 GLU A N 1
ATOM 811 C CA . GLU A 1 95 ? 22.124 12.265 -22.266 1.00 93.25 95 GLU A CA 1
ATOM 812 C C . GLU A 1 95 ? 21.563 10.869 -21.955 1.00 93.25 95 GLU A C 1
ATOM 814 O O . GLU A 1 95 ? 20.764 10.733 -21.032 1.00 93.25 95 GLU A O 1
ATOM 819 N N . VAL A 1 96 ? 22.062 9.825 -22.628 1.00 92.62 96 VAL A N 1
ATOM 820 C CA . VAL A 1 96 ? 21.676 8.424 -22.382 1.00 92.62 96 VAL A CA 1
ATOM 821 C C . VAL A 1 96 ? 21.953 8.003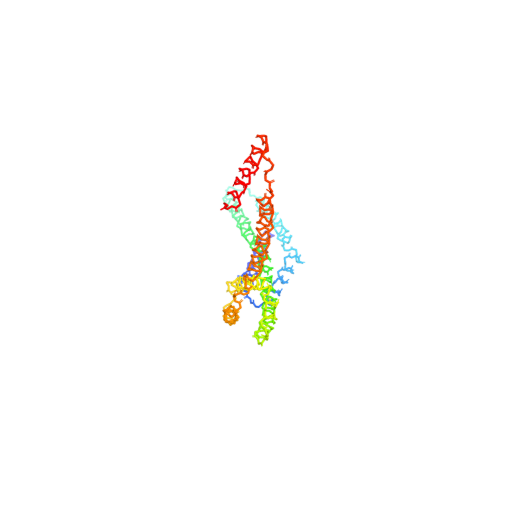 -20.936 1.00 92.62 96 VAL A C 1
ATOM 823 O O . VAL A 1 96 ? 21.085 7.426 -20.284 1.00 92.62 96 VAL A O 1
ATOM 826 N N . VAL A 1 97 ? 23.143 8.310 -20.409 1.00 93.25 97 VAL A N 1
ATOM 827 C CA . VAL A 1 97 ? 23.503 7.973 -19.020 1.00 93.25 97 VAL A CA 1
ATOM 828 C C . VAL A 1 97 ? 22.636 8.738 -18.019 1.00 93.25 97 VAL A C 1
ATOM 830 O O . VAL A 1 97 ? 22.205 8.164 -17.021 1.00 93.25 97 VAL A O 1
ATOM 833 N N . ALA A 1 98 ? 22.367 10.022 -18.260 1.00 94.25 98 ALA A N 1
ATOM 834 C CA . ALA A 1 98 ? 21.524 10.830 -17.383 1.00 94.25 98 ALA A CA 1
ATOM 835 C C . ALA A 1 98 ? 20.072 10.326 -17.369 1.00 94.25 98 ALA A C 1
ATOM 837 O O . ALA A 1 98 ? 19.509 10.123 -16.294 1.00 94.25 98 ALA A O 1
ATOM 838 N N . GLN A 1 99 ? 19.500 10.058 -18.546 1.00 93.56 99 GLN A N 1
ATOM 839 C CA . GLN A 1 99 ? 18.144 9.525 -18.681 1.00 93.56 99 GLN A CA 1
ATOM 840 C C . GLN A 1 99 ? 18.020 8.152 -18.015 1.00 93.56 99 GLN A C 1
ATOM 842 O O . GLN A 1 99 ? 17.077 7.912 -17.265 1.00 93.56 99 GLN A O 1
ATOM 847 N N . TRP A 1 100 ? 19.002 7.270 -18.216 1.00 94.00 100 TRP A N 1
ATOM 848 C CA . TRP A 1 100 ? 19.021 5.968 -17.557 1.00 94.00 100 TRP A CA 1
ATOM 849 C C . TRP A 1 100 ? 19.108 6.062 -16.038 1.00 94.00 100 TRP A C 1
ATOM 851 O O . TRP A 1 100 ? 18.435 5.311 -15.339 1.00 94.00 100 TRP A O 1
ATOM 861 N N . ARG A 1 101 ? 19.913 6.981 -15.496 1.00 93.00 101 ARG A N 1
ATOM 862 C CA . ARG A 1 101 ? 20.004 7.168 -14.041 1.00 93.00 101 ARG A CA 1
ATOM 863 C C . ARG A 1 101 ? 18.643 7.500 -13.432 1.00 93.00 101 ARG A C 1
ATOM 865 O O . ARG A 1 101 ? 18.295 6.876 -12.436 1.00 93.00 101 ARG A O 1
ATOM 872 N N . SER A 1 102 ? 17.876 8.403 -14.049 1.00 92.38 102 SER A N 1
ATOM 873 C CA . SER A 1 102 ? 16.509 8.721 -13.602 1.00 92.38 102 SER A CA 1
ATOM 874 C C . SER A 1 102 ? 15.584 7.515 -13.750 1.00 92.38 102 SER A C 1
ATOM 876 O O . SER A 1 102 ? 15.065 7.008 -12.759 1.00 92.38 102 SER A O 1
ATOM 878 N N . LEU A 1 103 ? 15.473 6.971 -14.969 1.00 92.12 103 LEU A N 1
ATOM 879 C CA . LEU A 1 103 ? 14.557 5.866 -15.267 1.00 92.12 103 LEU A CA 1
ATOM 880 C C . LEU A 1 103 ? 14.837 4.635 -14.407 1.00 92.12 103 LEU A C 1
ATOM 882 O O . LEU A 1 103 ? 13.921 4.009 -13.895 1.00 92.12 103 LEU A O 1
ATOM 886 N N . SER A 1 104 ? 16.104 4.280 -14.221 1.00 91.81 104 SER A N 1
ATOM 887 C CA . SER A 1 104 ? 16.486 3.104 -13.444 1.00 91.81 104 SER A CA 1
ATOM 888 C C . SER A 1 104 ? 16.262 3.292 -11.940 1.00 91.81 104 SER A C 1
ATOM 890 O O . SER A 1 104 ? 16.072 2.303 -11.234 1.00 91.81 104 SER A O 1
ATOM 892 N N . MET A 1 105 ? 16.281 4.528 -11.433 1.00 91.88 105 MET A N 1
ATOM 893 C CA . MET A 1 105 ? 15.911 4.826 -10.049 1.00 91.88 105 MET A CA 1
ATOM 894 C C . MET A 1 105 ? 14.400 4.677 -9.861 1.00 91.88 105 MET A C 1
ATOM 896 O O . MET A 1 105 ? 13.967 3.969 -8.956 1.00 91.88 105 MET A O 1
ATOM 900 N N . GLU A 1 106 ? 13.612 5.263 -10.761 1.00 91.12 106 GLU A N 1
ATOM 901 C CA . GLU A 1 106 ? 12.148 5.188 -10.733 1.00 91.12 106 GLU A CA 1
ATOM 902 C C . GLU A 1 106 ? 11.643 3.751 -10.942 1.00 91.12 106 GLU A C 1
ATOM 904 O O . GLU A 1 106 ? 10.801 3.265 -10.196 1.00 91.12 106 GLU A O 1
ATOM 909 N N . VAL A 1 107 ? 12.215 3.002 -11.891 1.00 90.75 107 VAL A N 1
ATOM 910 C CA . VAL A 1 107 ? 11.883 1.579 -12.080 1.00 90.75 107 VAL A CA 1
ATOM 911 C C . VAL A 1 107 ? 12.174 0.783 -10.807 1.00 90.75 107 VAL A C 1
ATOM 913 O O . VAL A 1 107 ? 11.408 -0.111 -10.469 1.00 90.75 107 VAL A O 1
ATOM 916 N N . ARG A 1 108 ? 13.237 1.084 -10.052 1.00 90.00 108 ARG A N 1
ATOM 917 C CA . ARG A 1 108 ? 13.515 0.369 -8.794 1.00 90.00 108 ARG A CA 1
ATOM 918 C C . ARG A 1 108 ? 12.527 0.714 -7.681 1.00 90.00 108 ARG A C 1
ATOM 920 O O . ARG A 1 108 ? 12.216 -0.166 -6.884 1.00 90.00 108 ARG A O 1
ATOM 927 N N . SER A 1 109 ? 12.018 1.945 -7.627 1.00 92.44 109 SER A N 1
ATOM 928 C CA . SER A 1 109 ? 11.055 2.349 -6.594 1.00 92.44 109 SER A CA 1
ATOM 929 C C . SER A 1 109 ? 9.644 1.812 -6.841 1.00 92.44 109 SER A C 1
ATOM 931 O O . SER A 1 109 ? 8.932 1.543 -5.875 1.00 92.44 109 SER A O 1
ATOM 933 N N . VAL A 1 110 ? 9.258 1.582 -8.104 1.00 92.31 110 VAL A N 1
ATOM 934 C CA . VAL A 1 110 ? 7.937 1.035 -8.477 1.00 92.31 110 VAL A CA 1
ATOM 935 C C . VAL A 1 110 ? 7.610 -0.251 -7.723 1.00 92.31 110 VAL A C 1
ATOM 937 O O . VAL A 1 110 ? 6.498 -0.389 -7.224 1.00 92.31 110 VAL A O 1
ATOM 940 N N . ARG A 1 111 ? 8.568 -1.180 -7.595 1.00 91.06 111 ARG A N 1
ATOM 941 C CA . ARG A 1 111 ? 8.342 -2.443 -6.878 1.00 91.06 111 ARG A CA 1
ATOM 942 C C . ARG A 1 111 ? 7.888 -2.203 -5.443 1.00 91.06 111 ARG A C 1
ATOM 944 O O . ARG A 1 111 ? 6.849 -2.714 -5.047 1.00 91.06 111 ARG A O 1
ATOM 951 N N . SER A 1 112 ? 8.664 -1.409 -4.707 1.00 92.75 112 SER A N 1
ATOM 952 C CA . SER A 1 112 ? 8.392 -1.102 -3.303 1.00 92.75 112 SER A CA 1
ATOM 953 C C . SER A 1 112 ? 7.026 -0.445 -3.150 1.00 92.75 112 SER A C 1
ATOM 955 O O . SER A 1 112 ? 6.274 -0.818 -2.260 1.00 92.75 112 SER A O 1
ATOM 957 N N . MET A 1 113 ? 6.682 0.484 -4.047 1.00 93.06 113 MET A N 1
ATOM 958 C CA . MET A 1 113 ? 5.385 1.157 -4.019 1.00 93.06 113 MET A CA 1
ATOM 959 C C . MET A 1 113 ? 4.226 0.184 -4.278 1.00 93.06 113 MET A C 1
ATOM 961 O O . MET A 1 113 ? 3.221 0.216 -3.575 1.00 93.06 113 MET A O 1
ATOM 965 N N . LEU A 1 114 ? 4.355 -0.708 -5.264 1.00 92.75 114 LEU A N 1
ATOM 966 C CA . LEU A 1 114 ? 3.328 -1.709 -5.570 1.00 92.75 114 LEU A CA 1
ATOM 967 C C . LEU A 1 114 ? 3.147 -2.716 -4.428 1.00 92.75 114 LEU A C 1
ATOM 969 O O . LEU A 1 114 ? 2.016 -3.051 -4.079 1.00 92.75 114 LEU A O 1
ATOM 973 N N . GLU A 1 115 ? 4.246 -3.186 -3.836 1.00 94.00 115 GLU A N 1
ATOM 974 C CA . GLU A 1 115 ? 4.225 -4.077 -2.671 1.00 94.00 115 GLU A CA 1
ATOM 975 C C . GLU A 1 115 ? 3.587 -3.386 -1.452 1.00 94.00 115 GLU A C 1
ATOM 977 O O . GLU A 1 115 ? 2.763 -3.988 -0.763 1.00 94.00 115 GLU A O 1
ATOM 982 N N . GLU A 1 116 ? 3.890 -2.106 -1.223 1.00 94.62 116 GLU A N 1
ATOM 983 C CA . GLU A 1 116 ? 3.296 -1.309 -0.146 1.00 94.62 116 GLU A CA 1
ATOM 984 C C . GLU A 1 116 ? 1.787 -1.102 -0.342 1.00 94.62 116 GLU A C 1
ATOM 986 O O . GLU A 1 116 ? 1.011 -1.279 0.599 1.00 94.62 116 GLU A O 1
ATOM 991 N N . VAL A 1 117 ? 1.338 -0.806 -1.565 1.00 94.44 117 VAL A N 1
ATOM 992 C CA . VAL A 1 117 ? -0.094 -0.684 -1.886 1.00 94.44 117 VAL A CA 1
ATOM 993 C C . VAL A 1 117 ? -0.825 -2.007 -1.670 1.00 94.44 117 VAL A C 1
ATOM 995 O O . VAL A 1 117 ? -1.903 -2.015 -1.077 1.00 94.44 117 VAL A O 1
ATOM 998 N N . LEU A 1 118 ? -0.246 -3.134 -2.090 1.00 94.88 118 LEU A N 1
ATOM 999 C CA . LEU A 1 118 ? -0.843 -4.455 -1.870 1.00 94.88 118 LEU A CA 1
ATOM 1000 C C . LEU A 1 118 ? -0.931 -4.818 -0.387 1.00 94.88 118 LEU A C 1
ATOM 1002 O O . LEU A 1 118 ? -1.973 -5.297 0.055 1.00 94.88 118 LEU A O 1
ATOM 1006 N N . SER A 1 119 ? 0.124 -4.543 0.378 1.00 95.38 119 SER A N 1
ATOM 1007 C CA . SER A 1 119 ? 0.143 -4.762 1.825 1.00 95.38 119 SER A CA 1
ATOM 1008 C C . SER A 1 119 ? -0.938 -3.938 2.534 1.00 95.38 119 SER A C 1
ATOM 1010 O O . SER A 1 119 ? -1.670 -4.453 3.379 1.00 95.38 119 SER A O 1
ATOM 1012 N N . ASN A 1 120 ? -1.124 -2.675 2.133 1.00 94.94 120 ASN A N 1
ATOM 1013 C CA . ASN A 1 120 ? -2.198 -1.836 2.664 1.00 94.94 120 ASN A CA 1
ATOM 1014 C C . ASN A 1 120 ? -3.594 -2.342 2.266 1.00 94.94 120 ASN A C 1
ATOM 1016 O O . ASN A 1 120 ? -4.494 -2.322 3.103 1.00 94.94 120 ASN A O 1
ATOM 1020 N N . TRP A 1 121 ? -3.783 -2.850 1.042 1.00 95.50 121 TRP A N 1
ATOM 1021 C CA . TRP A 1 121 ? -5.037 -3.498 0.630 1.00 95.50 121 TRP A CA 1
ATOM 1022 C C . TRP A 1 121 ? -5.360 -4.742 1.455 1.00 95.50 121 TRP A C 1
ATOM 1024 O O . TRP A 1 121 ? -6.504 -4.912 1.883 1.00 95.50 121 TRP A O 1
ATOM 1034 N N . GLU A 1 122 ? -4.369 -5.600 1.691 1.00 95.44 122 GLU A N 1
ATOM 1035 C CA . GLU A 1 122 ? -4.529 -6.809 2.497 1.00 95.44 122 GLU A CA 1
ATOM 1036 C C . GLU A 1 122 ? -4.855 -6.457 3.950 1.00 95.44 122 GLU A C 1
ATOM 1038 O O . GLU A 1 122 ? -5.829 -6.970 4.507 1.00 95.44 122 GLU A O 1
ATOM 1043 N N . ARG A 1 123 ? -4.103 -5.520 4.539 1.00 94.62 123 ARG A N 1
ATOM 1044 C CA . ARG A 1 123 ? -4.343 -5.027 5.898 1.00 94.62 123 ARG A CA 1
ATOM 1045 C C . ARG A 1 123 ? -5.730 -4.406 6.027 1.00 94.62 123 ARG A C 1
ATOM 1047 O O . ARG A 1 123 ? -6.464 -4.768 6.938 1.00 94.62 123 ARG A O 1
ATOM 1054 N N . TYR A 1 124 ? -6.117 -3.532 5.097 1.00 95.62 124 TYR A N 1
ATOM 1055 C CA . TYR A 1 124 ? -7.446 -2.923 5.082 1.00 95.62 124 TYR A CA 1
ATOM 1056 C C . TYR A 1 124 ? -8.543 -3.990 5.011 1.00 95.62 124 TYR A C 1
ATOM 1058 O O . TYR A 1 124 ? -9.427 -4.017 5.860 1.00 95.62 124 TYR A O 1
ATOM 1066 N N . SER A 1 125 ? -8.459 -4.916 4.055 1.00 94.00 125 SER A N 1
ATOM 1067 C CA . SER A 1 125 ? -9.490 -5.940 3.844 1.00 94.00 125 SER A CA 1
ATOM 1068 C C . SER A 1 125 ? -9.609 -6.901 5.032 1.00 94.00 125 SER A C 1
ATOM 1070 O O . SER A 1 125 ? -10.717 -7.199 5.479 1.00 94.00 125 SER A O 1
ATOM 1072 N N . SER A 1 126 ? -8.474 -7.344 5.581 1.00 95.06 126 SER A N 1
ATOM 1073 C CA . SER A 1 126 ? -8.406 -8.215 6.759 1.00 95.06 126 SER A CA 1
ATOM 1074 C C . SER A 1 126 ? -8.992 -7.543 8.004 1.00 95.06 126 SER A C 1
ATOM 1076 O O . SER A 1 126 ? -9.841 -8.116 8.697 1.00 95.06 126 SER A O 1
ATOM 1078 N N . THR A 1 127 ? -8.591 -6.297 8.269 1.00 94.00 127 THR A N 1
ATOM 1079 C CA . THR A 1 127 ? -9.069 -5.550 9.431 1.00 94.00 127 THR A CA 1
ATOM 1080 C C . THR A 1 127 ? -10.545 -5.175 9.291 1.00 94.00 127 THR A C 1
ATOM 1082 O O . THR A 1 127 ? -11.277 -5.284 10.270 1.00 94.00 127 THR A O 1
ATOM 1085 N N . VAL A 1 128 ? -11.023 -4.815 8.093 1.00 94.44 128 VAL A N 1
ATOM 1086 C CA . VAL A 1 128 ? -12.453 -4.566 7.837 1.00 94.44 128 VAL A CA 1
ATOM 1087 C C . VAL A 1 128 ? -13.281 -5.820 8.106 1.00 94.44 128 VAL A C 1
ATOM 1089 O O . VAL A 1 128 ? -14.272 -5.732 8.826 1.00 94.44 128 VAL A O 1
ATOM 1092 N N . ALA A 1 129 ? -12.875 -6.981 7.583 1.00 94.75 129 ALA A N 1
ATOM 1093 C CA . ALA A 1 129 ? -13.592 -8.236 7.813 1.00 94.75 129 ALA A CA 1
ATOM 1094 C C . ALA A 1 129 ? -13.646 -8.591 9.308 1.00 94.75 129 ALA A C 1
ATOM 1096 O O . ALA A 1 129 ? -14.707 -8.924 9.837 1.00 94.75 129 ALA A O 1
ATOM 1097 N N . SER A 1 130 ? -12.515 -8.445 10.003 1.00 94.25 130 SER A N 1
ATOM 1098 C CA . SER A 1 130 ? -12.413 -8.711 11.442 1.00 94.25 130 SER A CA 1
ATOM 1099 C C . SER A 1 130 ? -13.275 -7.751 12.271 1.00 94.25 130 SER A C 1
ATOM 1101 O O . SER A 1 130 ? -13.990 -8.188 13.168 1.00 94.25 130 SER A O 1
ATOM 1103 N N . LEU A 1 131 ? -13.248 -6.449 11.958 1.00 93.12 131 LEU A N 1
ATOM 1104 C CA . LEU A 1 131 ? -14.058 -5.433 12.640 1.00 93.12 131 LEU A CA 1
ATOM 1105 C C . LEU A 1 131 ? -15.551 -5.614 12.377 1.00 93.12 131 LEU A C 1
ATOM 1107 O O . LEU A 1 131 ? -16.346 -5.416 13.287 1.00 93.12 131 LEU A O 1
ATOM 1111 N N . GLN A 1 132 ? -15.947 -5.985 11.159 1.00 93.75 132 GLN A N 1
ATOM 1112 C CA . GLN A 1 132 ? -17.352 -6.229 10.834 1.00 93.75 132 GLN A CA 1
ATOM 1113 C C . GLN A 1 132 ? -17.921 -7.408 11.623 1.00 93.75 132 GLN A C 1
ATOM 1115 O O . GLN A 1 132 ? -18.973 -7.247 12.239 1.00 93.75 132 GLN A O 1
ATOM 1120 N N . ALA A 1 133 ? -17.205 -8.535 11.666 1.00 94.50 133 ALA A N 1
ATOM 1121 C CA . ALA A 1 133 ? -17.597 -9.682 12.483 1.00 94.50 133 ALA A CA 1
ATOM 1122 C C . ALA A 1 133 ? -17.683 -9.297 13.967 1.00 94.50 133 ALA A C 1
ATOM 1124 O O . ALA A 1 133 ? -18.678 -9.567 14.636 1.00 94.50 133 ALA A O 1
ATOM 1125 N N . TRP A 1 134 ? -16.683 -8.561 14.462 1.00 94.25 134 TRP A N 1
ATOM 1126 C CA . TRP A 1 134 ? -16.697 -8.083 15.838 1.00 94.25 134 TRP A CA 1
ATOM 1127 C C . TRP A 1 134 ? -17.850 -7.117 16.130 1.00 94.25 134 TRP A C 1
ATOM 1129 O O . TRP A 1 134 ? -18.415 -7.174 17.217 1.00 94.25 134 TRP A O 1
ATOM 1139 N N . PHE A 1 135 ? -18.240 -6.247 15.192 1.00 92.00 135 PHE A N 1
ATOM 1140 C CA . PHE A 1 135 ? -19.393 -5.365 15.381 1.00 92.00 135 PHE A CA 1
ATOM 1141 C C . PHE A 1 135 ? -20.689 -6.146 15.566 1.00 92.00 135 PHE A C 1
ATOM 1143 O O . PHE A 1 135 ? -21.488 -5.786 16.426 1.00 92.00 135 PHE A O 1
ATOM 1150 N N . GLU A 1 136 ? -20.897 -7.204 14.785 1.00 92.50 136 GLU A N 1
ATOM 1151 C CA . GLU A 1 136 ? -22.078 -8.063 14.907 1.00 92.50 136 GLU A CA 1
ATOM 1152 C C . GLU A 1 136 ? -22.115 -8.752 16.278 1.00 92.50 136 GLU A C 1
ATOM 1154 O O . GLU A 1 136 ? -23.125 -8.680 16.987 1.00 92.50 136 GLU A O 1
ATOM 1159 N N . ASP A 1 137 ? -20.984 -9.315 16.707 1.00 91.81 137 ASP A N 1
ATOM 1160 C CA . ASP A 1 137 ? -20.849 -9.942 18.023 1.00 91.81 137 ASP A CA 1
ATOM 1161 C C . ASP A 1 137 ? -21.013 -8.929 19.167 1.00 91.81 137 ASP A C 1
ATOM 1163 O O . ASP A 1 137 ? -21.660 -9.214 20.178 1.00 91.81 137 ASP A O 1
ATOM 1167 N N . ALA A 1 138 ? -20.480 -7.716 19.010 1.00 89.75 138 ALA A N 1
ATOM 1168 C CA . ALA A 1 138 ? -20.581 -6.646 19.995 1.00 89.75 138 ALA A CA 1
ATOM 1169 C C . ALA A 1 138 ? -22.018 -6.132 20.143 1.00 89.75 138 ALA A C 1
ATOM 1171 O O . ALA A 1 138 ? -22.485 -5.900 21.262 1.00 89.75 138 ALA A O 1
ATOM 1172 N N . GLU A 1 139 ? -22.740 -5.963 19.033 1.00 88.44 139 GLU A N 1
ATOM 1173 C CA . GLU A 1 139 ? -24.157 -5.595 19.034 1.00 88.44 139 GLU A CA 1
ATOM 1174 C C . GLU A 1 139 ? -25.005 -6.683 19.717 1.00 88.44 139 GLU A C 1
ATOM 1176 O O . GLU A 1 139 ? -25.873 -6.362 20.538 1.00 88.44 139 GLU A O 1
ATOM 1181 N N . ALA A 1 140 ? -24.703 -7.964 19.477 1.00 89.06 140 ALA A N 1
ATOM 1182 C CA . ALA A 1 140 ? -25.341 -9.078 20.175 1.00 89.06 140 ALA A CA 1
ATOM 1183 C C . ALA A 1 140 ? -25.008 -9.079 21.679 1.00 89.06 140 ALA A C 1
ATOM 1185 O O . ALA A 1 140 ? -25.914 -9.176 22.514 1.00 89.06 140 ALA A O 1
ATOM 1186 N N . ALA A 1 141 ? -23.739 -8.893 22.050 1.00 88.88 141 ALA A N 1
ATOM 1187 C CA . ALA A 1 141 ? -23.288 -8.828 23.441 1.00 88.88 141 ALA A CA 1
ATOM 1188 C C . ALA A 1 141 ? -23.914 -7.648 24.203 1.00 88.88 141 ALA A C 1
ATOM 1190 O O . ALA A 1 141 ? -24.230 -7.762 25.388 1.00 88.88 141 ALA A O 1
ATOM 1191 N N . LEU A 1 142 ? -24.189 -6.524 23.535 1.00 85.94 142 LEU A N 1
ATOM 1192 C CA . LEU A 1 142 ? -24.876 -5.382 24.143 1.00 85.94 142 LEU A CA 1
ATOM 1193 C C . LEU A 1 142 ? -26.303 -5.696 24.619 1.00 85.94 142 LEU A C 1
ATOM 1195 O O . LEU A 1 142 ? -26.799 -4.992 25.505 1.00 85.94 142 LEU A O 1
ATOM 1199 N N . SER A 1 143 ? -26.949 -6.737 24.088 1.00 85.56 143 SER A N 1
ATOM 1200 C CA . SER A 1 143 ? -28.270 -7.202 24.543 1.00 85.56 143 SER A CA 1
ATOM 1201 C C . SER A 1 143 ? -28.219 -8.133 25.768 1.00 85.56 143 SER A C 1
ATOM 1203 O O . SER A 1 143 ? -29.248 -8.391 26.389 1.00 85.56 143 SER A O 1
ATOM 1205 N N . GLN A 1 144 ? -27.026 -8.605 26.141 1.00 89.38 144 GLN A N 1
ATOM 1206 C CA . GLN A 1 144 ? -26.795 -9.559 27.231 1.00 89.38 144 GLN A CA 1
ATOM 1207 C C . GLN A 1 144 ? -26.660 -8.862 28.601 1.00 89.38 144 GLN A C 1
ATOM 1209 O O . GLN A 1 144 ? -26.562 -7.635 28.666 1.00 89.38 144 GLN A O 1
ATOM 1214 N N . PRO A 1 145 ? -26.673 -9.596 29.730 1.00 86.25 145 PRO A N 1
ATOM 1215 C CA . PRO A 1 145 ? -26.412 -9.021 31.052 1.00 86.25 145 PRO A CA 1
ATOM 1216 C C . PRO A 1 145 ? -25.002 -8.412 31.196 1.00 86.25 145 PRO A C 1
ATOM 1218 O O . PRO A 1 145 ? -24.057 -8.782 30.503 1.00 86.25 145 PRO A O 1
ATOM 1221 N N . GLU A 1 146 ? -24.857 -7.486 32.150 1.00 82.56 146 GLU A N 1
ATOM 1222 C CA . GLU A 1 146 ? -23.643 -6.684 32.404 1.00 82.56 146 GLU A CA 1
ATOM 1223 C C . GLU A 1 146 ? -22.357 -7.516 32.565 1.00 82.56 146 GLU A C 1
ATOM 1225 O O . GLU A 1 146 ? -21.301 -7.116 32.079 1.00 82.56 146 GLU A O 1
ATOM 1230 N N . ASN A 1 147 ? -22.435 -8.688 33.205 1.00 80.56 147 ASN A N 1
ATOM 1231 C CA . ASN A 1 147 ? -21.270 -9.561 33.397 1.00 80.56 147 ASN A CA 1
ATOM 1232 C C . ASN A 1 147 ? -20.703 -10.050 32.055 1.00 80.56 147 ASN A C 1
ATOM 1234 O O . ASN A 1 147 ? -19.499 -9.982 31.837 1.00 80.56 147 ASN A O 1
ATOM 1238 N N . THR A 1 148 ? -21.573 -10.455 31.126 1.00 83.44 148 THR A N 1
ATOM 1239 C CA . THR A 1 148 ? -21.176 -10.902 29.783 1.00 83.44 148 THR A CA 1
ATOM 1240 C C . THR A 1 148 ? -20.609 -9.750 28.954 1.00 83.44 148 THR A C 1
ATOM 1242 O O . THR A 1 148 ? -19.632 -9.936 28.234 1.00 83.44 148 THR A O 1
ATOM 1245 N N . LYS A 1 149 ? -21.160 -8.533 29.094 1.00 84.56 149 LYS A N 1
ATOM 1246 C CA . LYS A 1 149 ? -20.611 -7.336 28.430 1.00 84.56 149 LYS A CA 1
ATOM 1247 C C . LYS A 1 149 ? -19.183 -7.053 28.882 1.00 84.56 149 LYS A C 1
ATOM 1249 O O . LYS A 1 149 ? -18.321 -6.806 28.048 1.00 84.56 149 LYS A O 1
ATOM 1254 N N . ARG A 1 150 ? -18.928 -7.107 30.192 1.00 80.06 150 ARG A N 1
ATOM 1255 C CA . ARG A 1 150 ? -17.591 -6.866 30.756 1.00 80.06 150 ARG A CA 1
ATOM 1256 C C . ARG A 1 150 ? -16.558 -7.847 30.233 1.00 80.06 150 ARG A C 1
ATOM 1258 O O . ARG A 1 150 ? -15.470 -7.425 29.867 1.00 80.06 150 ARG A O 1
ATOM 1265 N N . GLU A 1 151 ? -16.908 -9.128 30.176 1.00 82.50 151 GLU A N 1
ATOM 1266 C CA . GLU A 1 151 ? -16.005 -10.157 29.660 1.00 82.50 151 GLU A CA 1
ATOM 1267 C C . GLU A 1 151 ? -15.704 -9.963 28.170 1.00 82.50 151 GLU A C 1
ATOM 1269 O O . GLU A 1 151 ? -14.545 -10.054 27.771 1.00 82.50 151 GLU A O 1
ATOM 1274 N N . PHE A 1 152 ? -16.714 -9.637 27.358 1.00 87.38 152 PHE A N 1
ATOM 1275 C CA . PHE A 1 152 ? -16.541 -9.425 25.919 1.00 87.38 152 PHE A CA 1
ATOM 1276 C C . PHE A 1 152 ? -15.731 -8.158 25.592 1.00 87.38 152 PHE A C 1
ATOM 1278 O O . PHE A 1 152 ? -14.846 -8.182 24.740 1.00 87.38 152 PHE A O 1
ATOM 1285 N N . PHE A 1 153 ? -16.002 -7.042 26.278 1.00 86.50 153 PHE A N 1
ATOM 1286 C CA . PHE A 1 153 ? -15.334 -5.759 26.023 1.00 86.50 153 PHE A CA 1
ATOM 1287 C C . PHE A 1 153 ? -13.998 -5.588 26.755 1.00 86.50 153 PHE A C 1
ATOM 1289 O O . PHE A 1 153 ? -13.406 -4.513 26.674 1.00 86.50 153 PHE A O 1
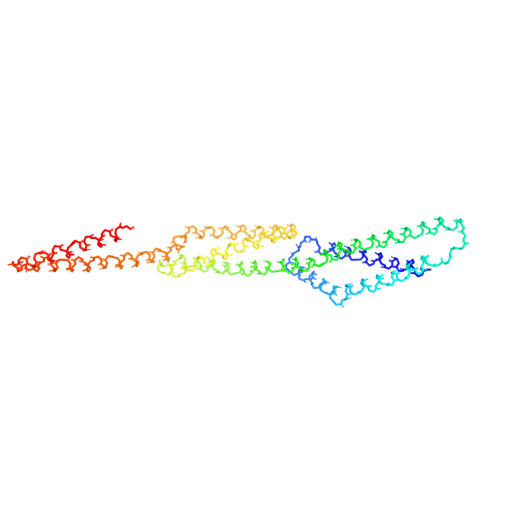ATOM 1296 N N . ARG A 1 154 ? -13.484 -6.621 27.430 1.00 83.62 154 ARG A N 1
ATOM 1297 C CA . ARG A 1 154 ? -12.146 -6.577 28.038 1.00 83.62 154 ARG A CA 1
ATOM 1298 C C . ARG A 1 154 ? -11.067 -6.275 26.996 1.00 83.62 154 ARG A C 1
ATOM 1300 O O . ARG A 1 154 ? -10.207 -5.430 27.210 1.00 83.62 154 ARG A O 1
ATOM 1307 N N . ASP A 1 155 ? -11.181 -6.883 25.819 1.00 84.88 155 ASP A N 1
ATOM 1308 C CA . ASP A 1 155 ? -10.192 -6.734 24.749 1.00 84.88 155 ASP A CA 1
ATOM 1309 C C . ASP A 1 155 ? -10.490 -5.510 23.844 1.00 84.88 155 ASP A C 1
ATOM 1311 O O . ASP A 1 155 ? -9.988 -5.409 22.724 1.00 84.88 155 ASP A O 1
ATOM 1315 N N . LEU A 1 156 ? -11.301 -4.545 24.310 1.00 87.44 156 LEU A N 1
ATOM 1316 C CA . LEU A 1 156 ? -11.702 -3.357 23.540 1.00 87.44 156 LEU A CA 1
ATOM 1317 C C . LEU A 1 156 ? -10.507 -2.500 23.089 1.00 87.44 156 LEU A C 1
ATOM 1319 O O . LEU A 1 156 ? -10.552 -1.942 21.995 1.00 87.44 156 LEU A O 1
ATOM 1323 N N . SER A 1 157 ? -9.424 -2.435 23.874 1.00 86.69 157 SER A N 1
ATOM 1324 C CA . SER A 1 157 ? -8.204 -1.706 23.483 1.00 86.69 157 SER A CA 1
ATOM 1325 C C . SER A 1 157 ? -7.586 -2.261 22.198 1.00 86.69 157 SER A C 1
ATOM 1327 O O . SER A 1 157 ? -7.190 -1.491 21.330 1.00 86.69 157 SER A O 1
ATOM 1329 N N . HIS A 1 158 ? -7.559 -3.586 22.029 1.00 89.44 158 HIS A N 1
ATOM 1330 C CA . HIS A 1 158 ? -7.061 -4.203 20.799 1.00 89.44 158 HIS A CA 1
ATOM 1331 C C . HIS A 1 158 ? -7.918 -3.799 19.590 1.00 89.44 158 HIS A C 1
ATOM 1333 O O . HIS A 1 158 ? -7.398 -3.513 18.514 1.00 89.44 158 HIS A O 1
ATOM 1339 N N . TRP A 1 159 ? -9.239 -3.721 19.763 1.00 91.62 159 TRP A N 1
ATOM 1340 C CA . TRP A 1 159 ? -10.149 -3.303 18.696 1.00 91.62 159 TRP A CA 1
ATOM 1341 C C . TRP A 1 159 ? -10.048 -1.811 18.366 1.00 91.62 159 TRP A C 1
ATOM 1343 O O . TRP A 1 159 ? -10.230 -1.440 17.208 1.00 91.62 159 TRP A O 1
ATOM 1353 N N . MET A 1 160 ? -9.690 -0.966 19.338 1.00 89.62 160 MET A N 1
ATOM 1354 C CA . MET A 1 160 ? -9.339 0.436 19.081 1.00 89.62 160 MET A CA 1
ATOM 1355 C C . MET A 1 160 ? -8.108 0.541 18.175 1.00 89.62 160 MET A C 1
ATOM 1357 O O . MET A 1 160 ? -8.129 1.305 17.208 1.00 89.62 160 MET A O 1
ATOM 1361 N N . ASP A 1 161 ? -7.077 -0.267 18.435 1.00 91.44 161 ASP A N 1
ATOM 1362 C CA . ASP A 1 161 ? -5.867 -0.308 17.608 1.00 91.44 161 ASP A CA 1
ATOM 1363 C C . ASP A 1 161 ? -6.162 -0.843 16.198 1.00 91.44 161 ASP A C 1
ATOM 1365 O O . ASP A 1 161 ? -5.681 -0.288 15.209 1.00 91.44 161 ASP A O 1
ATOM 1369 N N . GLN A 1 162 ? -7.008 -1.873 16.077 1.00 93.31 162 GLN A N 1
ATOM 1370 C CA . GLN A 1 162 ? -7.475 -2.378 14.778 1.00 93.31 162 GLN A CA 1
ATOM 1371 C C . GLN A 1 162 ? -8.263 -1.307 14.010 1.00 93.31 162 GLN A C 1
ATOM 1373 O O . GLN A 1 162 ? -8.022 -1.087 12.826 1.00 93.31 162 GLN A O 1
ATOM 1378 N N . HIS A 1 163 ? -9.166 -0.581 14.670 1.00 93.56 163 HIS A N 1
ATOM 1379 C CA . HIS A 1 163 ? -9.902 0.518 14.046 1.00 93.56 163 HIS A CA 1
ATOM 1380 C C . HIS A 1 163 ? -8.976 1.652 13.570 1.00 93.56 163 HIS A C 1
ATOM 1382 O O . HIS A 1 163 ? -9.182 2.204 12.485 1.00 93.56 163 HIS A O 1
ATOM 1388 N N . ALA A 1 164 ? -7.942 1.999 14.343 1.00 93.62 164 ALA A N 1
ATOM 1389 C CA . ALA A 1 164 ? -6.929 2.966 13.919 1.00 93.62 164 ALA A CA 1
ATOM 1390 C C . ALA A 1 164 ? -6.144 2.450 12.700 1.00 93.62 164 ALA A C 1
ATOM 1392 O O . ALA A 1 164 ? -6.081 3.128 11.677 1.00 93.62 164 ALA A O 1
ATOM 1393 N N . ALA A 1 165 ? -5.667 1.203 12.753 1.00 94.19 165 ALA A N 1
ATOM 1394 C CA . ALA A 1 165 ? -4.952 0.554 11.657 1.00 94.19 165 ALA A CA 1
ATOM 1395 C C . ALA A 1 165 ? -5.766 0.484 10.351 1.00 94.19 165 ALA A C 1
ATOM 1397 O O . ALA A 1 165 ? -5.209 0.679 9.271 1.00 94.19 165 ALA A O 1
ATOM 1398 N N . MET A 1 166 ? -7.073 0.220 10.441 1.00 95.69 166 MET A N 1
ATOM 1399 C CA . MET A 1 166 ? -7.992 0.249 9.300 1.00 95.69 166 MET A CA 1
ATOM 1400 C C . MET A 1 166 ? -8.056 1.640 8.668 1.00 95.69 166 MET A C 1
ATOM 1402 O O . MET A 1 166 ? -8.027 1.761 7.445 1.00 95.69 166 MET A O 1
ATOM 1406 N N . ASN A 1 167 ? -8.162 2.683 9.495 1.00 95.06 167 ASN A N 1
ATOM 1407 C CA . ASN A 1 167 ? -8.228 4.061 9.020 1.00 95.06 167 ASN A CA 1
ATOM 1408 C C . ASN A 1 167 ? -6.920 4.486 8.360 1.00 95.06 167 ASN A C 1
ATOM 1410 O O . ASN A 1 167 ? -6.959 5.078 7.286 1.00 95.06 167 ASN A O 1
ATOM 1414 N N . ASP A 1 168 ? -5.779 4.138 8.949 1.00 95.44 168 ASP A N 1
ATOM 1415 C CA . ASP A 1 168 ? -4.469 4.460 8.383 1.00 95.44 168 ASP A CA 1
ATOM 1416 C C . ASP A 1 168 ? -4.273 3.785 7.019 1.00 95.44 168 ASP A C 1
ATOM 1418 O O . ASP A 1 168 ? -3.950 4.455 6.036 1.00 95.44 168 ASP A O 1
ATOM 1422 N N . ALA A 1 169 ? -4.558 2.479 6.929 1.00 94.75 169 ALA A N 1
ATOM 1423 C CA . ALA A 1 169 ? -4.481 1.742 5.669 1.00 94.75 169 ALA A CA 1
ATOM 1424 C C . ALA A 1 169 ? -5.475 2.293 4.632 1.00 94.75 169 ALA A C 1
ATOM 1426 O O . ALA A 1 169 ? -5.126 2.503 3.472 1.00 94.75 169 ALA A O 1
ATOM 1427 N N . GLY A 1 170 ? -6.708 2.587 5.048 1.00 94.62 170 GLY A N 1
ATOM 1428 C CA . GLY A 1 170 ? -7.733 3.151 4.177 1.00 94.62 170 GLY A CA 1
ATOM 1429 C C . GLY A 1 170 ? -7.379 4.547 3.651 1.00 94.62 170 GLY A C 1
ATOM 1430 O O . GLY A 1 170 ? -7.575 4.817 2.467 1.00 94.62 170 GLY A O 1
ATOM 1431 N N . ASN A 1 171 ? -6.804 5.416 4.487 1.00 95.25 171 ASN A N 1
ATOM 1432 C CA . ASN A 1 171 ? -6.346 6.750 4.087 1.00 95.25 171 ASN A CA 1
ATOM 1433 C C . ASN A 1 171 ? -5.189 6.675 3.087 1.00 95.25 171 ASN A C 1
ATOM 1435 O O . ASN A 1 171 ? -5.235 7.349 2.058 1.00 95.25 171 ASN A O 1
ATOM 1439 N N . PHE A 1 172 ? -4.208 5.799 3.329 1.00 95.12 172 PHE A N 1
ATOM 1440 C CA . PHE A 1 172 ? -3.127 5.550 2.374 1.00 95.12 172 PHE A CA 1
ATOM 1441 C C . PHE A 1 172 ? -3.672 5.107 1.007 1.00 95.12 172 PHE A C 1
ATOM 1443 O O . PHE A 1 172 ? -3.272 5.627 -0.037 1.00 95.12 172 PHE A O 1
ATOM 1450 N N . LEU A 1 173 ? -4.631 4.175 0.992 1.00 94.38 173 LEU A N 1
ATOM 1451 C CA . LEU A 1 173 ? -5.248 3.706 -0.249 1.00 94.38 173 LEU A CA 1
ATOM 1452 C C . LEU A 1 173 ? -6.042 4.814 -0.950 1.00 94.38 173 LEU A C 1
ATOM 1454 O O . LEU A 1 173 ? -5.974 4.932 -2.168 1.00 94.38 173 LEU A O 1
ATOM 1458 N N . ILE A 1 174 ? -6.738 5.674 -0.206 1.00 93.81 174 ILE A N 1
ATOM 1459 C CA . ILE A 1 174 ? -7.465 6.824 -0.760 1.00 93.81 174 ILE A CA 1
ATOM 1460 C C . ILE A 1 174 ? -6.531 7.817 -1.466 1.00 93.81 174 ILE A C 1
ATOM 1462 O O . ILE A 1 174 ? -6.916 8.394 -2.488 1.00 93.81 174 ILE A O 1
ATOM 1466 N N . GLU A 1 175 ? -5.336 8.044 -0.927 1.00 92.75 175 GLU A N 1
ATOM 1467 C CA . GLU A 1 175 ? -4.353 8.966 -1.506 1.00 92.75 175 GLU A CA 1
ATOM 1468 C C . GLU A 1 175 ? -3.655 8.384 -2.741 1.00 92.75 175 GLU A C 1
ATOM 1470 O O . GLU A 1 175 ? -3.319 9.120 -3.672 1.00 92.75 175 GLU A O 1
ATOM 1475 N N . THR A 1 176 ? -3.459 7.066 -2.764 1.00 91.25 176 THR A N 1
ATOM 1476 C CA . THR A 1 176 ? -2.658 6.373 -3.785 1.00 91.25 176 THR A CA 1
ATOM 1477 C C . THR A 1 176 ? -3.488 5.778 -4.926 1.00 91.25 176 THR A C 1
ATOM 1479 O O . THR A 1 176 ? -2.978 5.615 -6.040 1.00 91.25 176 THR A O 1
ATOM 1482 N N . CYS A 1 177 ? -4.765 5.475 -4.688 1.00 91.56 177 CYS A N 1
ATOM 1483 C CA . CYS A 1 177 ? -5.657 4.882 -5.681 1.00 91.56 177 CYS A CA 1
ATOM 1484 C C . CYS A 1 177 ? -6.350 5.923 -6.580 1.00 91.56 177 CYS A C 1
ATOM 1486 O O . CYS A 1 177 ? -6.285 7.138 -6.369 1.00 91.56 177 CYS A O 1
ATOM 1488 N N . ASP A 1 178 ? -6.980 5.434 -7.647 1.00 92.69 178 ASP A N 1
ATOM 1489 C CA . ASP A 1 178 ? -7.776 6.232 -8.572 1.00 92.69 178 ASP A CA 1
ATOM 1490 C C . ASP A 1 178 ? -9.037 6.806 -7.908 1.00 92.69 178 ASP A C 1
ATOM 1492 O O . ASP A 1 178 ? -9.468 6.378 -6.841 1.00 92.69 178 ASP A O 1
ATOM 1496 N N . GLU A 1 179 ? -9.646 7.807 -8.545 1.00 91.50 179 GLU A N 1
ATOM 1497 C CA . GLU A 1 179 ? -10.781 8.529 -7.958 1.00 91.50 179 GLU A CA 1
ATOM 1498 C C . GLU A 1 179 ? -11.993 7.638 -7.675 1.00 91.50 179 GLU A C 1
ATOM 1500 O O . GLU A 1 179 ? -12.718 7.895 -6.715 1.00 91.50 179 GLU A O 1
ATOM 1505 N N . THR A 1 180 ? -12.201 6.592 -8.477 1.00 91.88 180 THR A N 1
ATOM 1506 C CA . THR A 1 180 ? -13.339 5.683 -8.309 1.00 91.88 180 THR A CA 1
ATOM 1507 C C . THR A 1 180 ? -13.153 4.822 -7.067 1.00 91.88 180 THR A C 1
ATOM 1509 O O . THR A 1 180 ? -14.016 4.785 -6.192 1.00 91.88 180 THR A O 1
ATOM 1512 N N . VAL A 1 181 ? -11.973 4.223 -6.926 1.00 93.00 181 VAL A N 1
ATOM 1513 C CA . VAL A 1 181 ? -11.615 3.379 -5.790 1.00 93.00 181 VAL A CA 1
ATOM 1514 C C . VAL A 1 181 ? -11.517 4.207 -4.511 1.00 93.00 181 VAL A C 1
ATOM 1516 O O . VAL A 1 181 ? -12.022 3.791 -3.469 1.00 93.00 181 VAL A O 1
ATOM 1519 N N . SER A 1 182 ? -10.943 5.407 -4.582 1.00 92.94 182 SER A N 1
ATOM 1520 C CA . SER A 1 182 ? -10.861 6.317 -3.441 1.00 92.94 182 SER A CA 1
ATOM 1521 C C . SER A 1 182 ? -12.236 6.798 -2.976 1.00 92.94 182 SER A C 1
ATOM 1523 O O . SER A 1 182 ? -12.438 6.976 -1.774 1.00 92.94 182 SER A O 1
ATOM 1525 N N . LEU A 1 183 ? -13.198 7.008 -3.882 1.00 93.94 183 LEU A N 1
ATOM 1526 C CA . LEU A 1 183 ? -14.573 7.344 -3.503 1.00 93.94 183 LEU A CA 1
ATOM 1527 C C . LEU A 1 183 ? -15.244 6.177 -2.769 1.00 93.94 183 LEU A C 1
ATOM 1529 O O . LEU A 1 183 ? -15.824 6.388 -1.703 1.00 93.94 183 LEU A O 1
ATOM 1533 N N . ASP A 1 184 ? -15.115 4.962 -3.299 1.00 93.31 184 ASP A N 1
ATOM 1534 C CA . ASP A 1 184 ? -15.679 3.757 -2.687 1.00 93.31 184 ASP A CA 1
ATOM 1535 C C . ASP A 1 184 ? -15.091 3.509 -1.288 1.00 93.31 184 ASP A C 1
ATOM 1537 O O . ASP A 1 184 ? -15.828 3.270 -0.329 1.00 93.31 184 ASP A O 1
ATOM 1541 N N . LEU A 1 185 ? -13.767 3.634 -1.141 1.00 94.19 185 LEU A N 1
ATOM 1542 C CA . LEU A 1 185 ? -13.074 3.500 0.144 1.00 94.19 185 LEU A CA 1
ATOM 1543 C C . LEU A 1 185 ? -13.539 4.547 1.160 1.00 94.19 185 LEU A C 1
ATOM 1545 O O . LEU A 1 185 ? -13.800 4.211 2.315 1.00 94.19 185 LEU A O 1
ATOM 1549 N N . LYS A 1 186 ? -13.703 5.808 0.736 1.00 94.62 186 LYS A N 1
ATOM 1550 C CA . LYS A 1 186 ? -14.244 6.871 1.600 1.00 94.62 186 LYS A CA 1
ATOM 1551 C C . LYS A 1 186 ? -15.646 6.536 2.093 1.00 94.62 186 LYS A C 1
ATOM 1553 O O . LYS A 1 186 ? -15.939 6.749 3.267 1.00 94.62 186 LYS A O 1
ATOM 1558 N N . GLN A 1 187 ? -16.507 6.017 1.219 1.00 95.81 187 GLN A N 1
ATOM 1559 C CA . GLN A 1 187 ? -17.865 5.625 1.597 1.00 95.81 187 GLN A CA 1
ATOM 1560 C C . GLN A 1 187 ? -17.857 4.459 2.593 1.00 95.81 187 GLN A C 1
ATOM 1562 O O . GLN A 1 187 ? -18.549 4.523 3.609 1.00 95.81 187 GLN A O 1
ATOM 1567 N N . GLN A 1 188 ? -17.039 3.430 2.355 1.00 94.81 188 GLN A N 1
ATOM 1568 C CA . GLN A 1 188 ? -16.908 2.295 3.273 1.00 94.81 188 GLN A CA 1
ATOM 1569 C C . GLN A 1 188 ? -16.361 2.717 4.643 1.00 94.81 188 GLN A C 1
ATOM 1571 O O . GLN A 1 188 ? -16.946 2.361 5.667 1.00 94.81 188 GLN A O 1
ATOM 1576 N N . LEU A 1 189 ? -15.296 3.526 4.676 1.00 94.50 189 LEU A N 1
ATOM 1577 C CA . LEU A 1 189 ? -14.741 4.068 5.920 1.00 94.50 189 LEU A CA 1
ATOM 1578 C C . LEU A 1 189 ? -15.751 4.931 6.672 1.00 94.50 189 LEU A C 1
ATOM 1580 O O . LEU A 1 189 ? -15.857 4.816 7.888 1.00 94.50 189 LEU A O 1
ATOM 1584 N N . LEU A 1 190 ? -16.523 5.769 5.976 1.00 95.56 190 LEU A N 1
ATOM 1585 C CA . LEU A 1 190 ? -17.546 6.598 6.612 1.00 95.56 190 LEU A CA 1
ATOM 1586 C C . LEU A 1 190 ? -18.591 5.743 7.343 1.00 95.56 190 LEU A C 1
ATOM 1588 O O . LEU A 1 190 ? -18.944 6.050 8.483 1.00 95.56 190 LEU A O 1
ATOM 1592 N N . LEU A 1 191 ? -19.062 4.667 6.708 1.00 95.12 191 LEU A N 1
ATOM 1593 C CA . LEU A 1 191 ? -20.034 3.749 7.305 1.00 95.12 191 LEU A CA 1
ATOM 1594 C C . LEU A 1 191 ? -19.438 2.991 8.497 1.00 95.12 191 LEU A C 1
ATOM 1596 O O . LEU A 1 191 ? -20.059 2.937 9.558 1.00 95.12 191 LEU A O 1
ATOM 1600 N N . LEU A 1 192 ? -18.231 2.442 8.345 1.00 93.81 192 LEU A N 1
ATOM 1601 C CA . LEU A 1 192 ? -17.552 1.687 9.401 1.00 93.81 192 LEU A CA 1
ATOM 1602 C C . LEU A 1 192 ? -17.210 2.566 10.606 1.00 93.81 192 LEU A C 1
ATOM 1604 O O . LEU A 1 192 ? -17.511 2.188 11.734 1.00 93.81 192 LEU A O 1
ATOM 1608 N N . ASN A 1 193 ? -16.674 3.765 10.378 1.00 94.25 193 ASN A N 1
ATOM 1609 C CA . ASN A 1 193 ? -16.368 4.722 11.442 1.00 94.25 193 ASN A CA 1
ATOM 1610 C C . ASN A 1 193 ? -17.645 5.234 12.124 1.00 94.25 193 ASN A C 1
ATOM 1612 O O . ASN A 1 193 ? -17.650 5.486 13.329 1.00 94.25 193 ASN A O 1
ATOM 1616 N N . GLY A 1 194 ? -18.743 5.372 11.371 1.00 93.94 194 GLY A N 1
ATOM 1617 C CA . GLY A 1 194 ? -20.062 5.675 11.922 1.00 93.94 194 GLY A CA 1
ATOM 1618 C C . GLY A 1 194 ? -20.533 4.590 12.890 1.00 93.94 194 GLY A C 1
ATOM 1619 O O . GLY A 1 194 ? -20.812 4.892 14.050 1.00 93.94 194 GLY A O 1
ATOM 1620 N N . ARG A 1 195 ? -20.533 3.325 12.444 1.00 93.62 195 ARG A N 1
ATOM 1621 C CA . ARG A 1 195 ? -20.884 2.165 13.285 1.00 93.62 195 ARG A CA 1
ATOM 1622 C C . ARG A 1 195 ? -19.976 2.044 14.508 1.00 93.62 195 ARG A C 1
ATOM 1624 O O . ARG A 1 195 ? -20.477 1.869 15.617 1.00 93.62 195 ARG A O 1
ATOM 1631 N N . TRP A 1 196 ? -18.663 2.196 14.319 1.00 93.38 196 TRP A N 1
ATOM 1632 C CA . TRP A 1 196 ? -17.685 2.193 15.406 1.00 93.38 196 TRP A CA 1
ATOM 1633 C C . TRP A 1 196 ? -18.031 3.238 16.461 1.00 93.38 196 TRP A C 1
ATOM 1635 O O . TRP A 1 196 ? -18.116 2.910 17.638 1.00 93.38 196 TRP A O 1
ATOM 1645 N N . ARG A 1 197 ? -18.273 4.489 16.054 1.00 92.44 197 ARG A N 1
ATOM 1646 C CA . ARG A 1 197 ? -18.603 5.584 16.972 1.00 92.44 197 ARG A CA 1
ATOM 1647 C C . ARG A 1 197 ? -19.869 5.290 17.7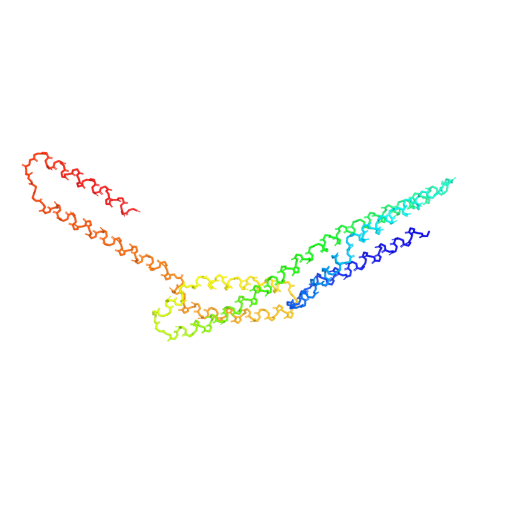76 1.00 92.44 197 ARG A C 1
ATOM 1649 O O . ARG A 1 197 ? -19.873 5.489 18.990 1.00 92.44 197 ARG A O 1
ATOM 1656 N N . ASP A 1 198 ? -20.918 4.807 17.119 1.00 91.25 198 ASP A N 1
ATOM 1657 C CA . ASP A 1 198 ? -22.200 4.523 17.769 1.00 91.25 198 ASP A CA 1
ATOM 1658 C C . ASP A 1 198 ? -22.091 3.368 18.776 1.00 91.25 198 ASP A C 1
ATOM 1660 O O . ASP A 1 198 ? -22.710 3.408 19.845 1.00 91.25 198 ASP A O 1
ATOM 1664 N N . LEU A 1 199 ? -21.276 2.353 18.466 1.00 89.62 199 LEU A N 1
ATOM 1665 C CA . LEU A 1 199 ? -20.953 1.272 19.391 1.00 89.62 199 LEU A CA 1
ATOM 1666 C C . LEU A 1 199 ? -20.077 1.779 20.543 1.00 89.62 199 LEU A C 1
ATOM 1668 O O . LEU A 1 199 ? -20.409 1.567 21.710 1.00 89.62 199 LEU A O 1
ATOM 1672 N N . PHE A 1 200 ? -18.996 2.492 20.227 1.00 87.69 200 PHE A N 1
ATOM 1673 C CA . PHE A 1 200 ? -18.006 2.986 21.180 1.00 87.69 200 PHE A CA 1
ATOM 1674 C C . PHE A 1 200 ? -18.636 3.871 22.257 1.00 87.69 200 PHE A C 1
ATOM 1676 O O . PHE A 1 200 ? -18.337 3.701 23.435 1.00 87.69 200 PHE A O 1
ATOM 1683 N N . LEU A 1 201 ? -19.593 4.735 21.902 1.00 86.50 201 LEU A N 1
ATOM 1684 C CA . LEU A 1 201 ? -20.335 5.546 22.877 1.00 86.50 201 LEU A CA 1
ATOM 1685 C C . LEU A 1 201 ? -21.024 4.707 23.967 1.00 86.50 201 LEU A C 1
ATOM 1687 O O . LEU A 1 201 ? -21.134 5.163 25.108 1.00 86.50 201 LEU A O 1
ATOM 1691 N N . LYS A 1 202 ? -21.458 3.484 23.637 1.00 84.62 202 LYS A N 1
ATOM 1692 C CA . LYS A 1 202 ? -22.119 2.552 24.565 1.00 84.62 202 LYS A CA 1
ATOM 1693 C C . LYS A 1 202 ? -21.125 1.727 25.385 1.00 84.62 202 LYS A C 1
ATOM 1695 O O . LYS A 1 202 ? -21.472 1.290 26.479 1.00 84.62 202 LYS A O 1
ATOM 1700 N N . VAL A 1 203 ? -19.917 1.495 24.864 1.00 84.62 203 VAL A N 1
ATOM 1701 C CA . VAL A 1 203 ? -18.940 0.550 25.442 1.00 84.62 203 VAL A CA 1
ATOM 1702 C C . VAL A 1 203 ? -17.679 1.216 25.993 1.00 84.62 203 VAL A C 1
ATOM 1704 O O . VAL A 1 203 ? -16.877 0.541 26.628 1.00 84.62 203 VAL A O 1
ATOM 1707 N N . GLN A 1 204 ? -17.522 2.534 25.835 1.00 81.12 204 GLN A N 1
ATOM 1708 C CA . GLN A 1 204 ? -16.354 3.307 26.289 1.00 81.12 204 GLN A CA 1
ATOM 1709 C C . GLN A 1 204 ? -15.998 3.080 27.766 1.00 81.12 204 GLN A C 1
ATOM 1711 O O . GLN A 1 204 ? -14.828 3.085 28.128 1.00 81.12 204 GLN A O 1
ATOM 1716 N N . GLN A 1 205 ? -16.991 2.808 28.619 1.00 77.00 205 GLN A N 1
ATOM 1717 C CA . GLN A 1 205 ? -16.778 2.512 30.039 1.00 77.00 205 GLN A CA 1
ATOM 1718 C C . GLN A 1 205 ? -15.943 1.244 30.279 1.00 77.00 205 GLN A C 1
ATOM 1720 O O . GLN A 1 205 ? -15.310 1.112 31.323 1.00 77.00 205 GLN A O 1
ATOM 1725 N N . TYR A 1 206 ? -15.929 0.318 29.316 1.00 76.44 206 TYR A N 1
ATOM 1726 C CA . TYR A 1 206 ? -15.159 -0.919 29.391 1.00 76.44 206 TYR A CA 1
ATOM 1727 C C . TYR A 1 206 ? -13.714 -0.748 28.922 1.00 76.44 206 TYR A C 1
ATOM 1729 O O . TYR A 1 206 ? -12.862 -1.534 29.314 1.00 76.44 206 TYR A O 1
ATOM 1737 N N . ALA A 1 207 ? -13.402 0.324 28.185 1.00 69.12 207 ALA A N 1
ATOM 1738 C CA . ALA A 1 207 ? -12.039 0.612 27.734 1.00 69.12 207 ALA A CA 1
ATOM 1739 C C . ALA A 1 207 ? -11.070 0.880 28.901 1.00 69.12 207 ALA A C 1
ATOM 1741 O O . ALA A 1 207 ? -9.859 0.842 28.715 1.00 69.12 207 ALA A O 1
ATOM 1742 N N . HIS A 1 208 ? -11.586 1.192 30.095 1.00 64.25 208 HIS A N 1
ATOM 1743 C CA . HIS A 1 208 ? -10.803 1.415 31.320 1.00 64.25 208 HIS A CA 1
ATOM 1744 C C . HIS A 1 208 ? -11.157 0.396 32.416 1.00 64.25 208 HIS A C 1
ATOM 1746 O O . HIS A 1 208 ? -10.800 0.581 33.581 1.00 64.25 208 HIS A O 1
ATOM 1752 N N . ALA A 1 209 ? -11.895 -0.670 32.076 1.00 59.19 209 ALA A N 1
ATOM 1753 C CA . ALA A 1 209 ? -12.358 -1.649 33.056 1.00 59.19 209 ALA A CA 1
ATOM 1754 C C . ALA A 1 209 ? -11.189 -2.364 33.744 1.00 59.19 209 ALA A C 1
ATOM 1756 O O . ALA A 1 209 ? -11.220 -2.513 34.964 1.00 59.19 209 ALA A O 1
ATOM 1757 N N . ASP A 1 210 ? -10.135 -2.701 32.999 1.00 59.56 210 ASP A N 1
ATOM 1758 C CA . ASP A 1 210 ? -8.944 -3.358 33.547 1.00 59.56 210 ASP A CA 1
ATOM 1759 C C . ASP A 1 210 ? -8.184 -2.460 34.536 1.00 59.56 210 ASP A C 1
ATOM 1761 O O . ASP A 1 210 ? -7.726 -2.921 35.586 1.00 59.56 210 ASP A O 1
ATOM 1765 N N . GLU A 1 211 ? -8.091 -1.156 34.262 1.00 62.44 211 GLU A N 1
ATOM 1766 C CA . GLU A 1 211 ? -7.475 -0.194 35.184 1.00 62.44 211 GLU A CA 1
ATOM 1767 C C . GLU A 1 211 ? -8.323 0.002 36.442 1.00 62.44 211 GLU A C 1
ATOM 1769 O O . GLU A 1 211 ? -7.796 0.022 37.557 1.00 62.44 211 GLU A O 1
ATOM 1774 N N . LEU A 1 212 ? -9.645 0.089 36.280 1.00 60.19 212 LEU A N 1
ATOM 1775 C CA . LEU A 1 212 ? -10.585 0.219 37.388 1.00 60.19 212 LEU A CA 1
ATOM 1776 C C . LEU A 1 212 ? -10.591 -1.031 38.276 1.00 60.19 212 LEU A C 1
ATOM 1778 O O . LEU A 1 212 ? -10.660 -0.925 39.502 1.00 60.19 212 LEU A O 1
ATOM 1782 N N . GLU A 1 213 ? -10.516 -2.219 37.684 1.00 64.38 213 GLU A N 1
ATOM 1783 C CA . GLU A 1 213 ? -10.487 -3.486 38.407 1.00 64.38 213 GLU A CA 1
ATOM 1784 C C . GLU A 1 213 ? -9.150 -3.689 39.130 1.00 64.38 213 GLU A C 1
ATOM 1786 O O . GLU A 1 213 ? -9.128 -4.080 40.304 1.00 64.38 213 GLU A O 1
ATOM 1791 N N . LYS A 1 214 ? -8.039 -3.304 38.493 1.00 74.06 214 LYS A N 1
ATOM 1792 C CA . LYS A 1 214 ? -6.723 -3.232 39.135 1.00 74.06 214 LYS A CA 1
ATOM 1793 C C . LYS A 1 214 ? -6.731 -2.265 40.320 1.00 74.06 214 LYS A C 1
ATOM 1795 O O . LYS A 1 214 ? -6.333 -2.653 41.418 1.00 74.06 214 LYS A O 1
ATOM 1800 N N . TRP A 1 215 ? -7.270 -1.059 40.143 1.00 72.00 215 TRP A N 1
ATOM 1801 C CA . TRP A 1 215 ? -7.380 -0.065 41.211 1.00 72.00 215 TRP A CA 1
ATOM 1802 C C . TRP A 1 215 ? -8.254 -0.557 42.368 1.00 72.00 215 TRP A C 1
ATOM 1804 O O . TRP A 1 215 ? -7.873 -0.432 43.530 1.00 72.00 215 TRP A O 1
ATOM 1814 N N . ARG A 1 216 ? -9.394 -1.199 42.078 1.00 72.31 216 ARG A N 1
ATOM 1815 C CA . ARG A 1 216 ? -10.255 -1.819 43.101 1.00 72.31 216 ARG A CA 1
ATOM 1816 C C . ARG A 1 216 ? -9.518 -2.896 43.890 1.00 72.31 216 ARG A C 1
ATOM 1818 O O . ARG A 1 216 ? -9.632 -2.931 45.114 1.00 72.31 216 ARG A O 1
ATOM 1825 N N . LYS A 1 217 ? -8.763 -3.762 43.210 1.00 81.56 217 LYS A N 1
ATOM 1826 C CA . LYS A 1 217 ? -7.983 -4.832 43.846 1.00 81.56 217 LYS A CA 1
ATOM 1827 C C . LYS A 1 217 ? -6.873 -4.268 44.730 1.00 81.56 217 LYS A C 1
ATOM 1829 O O . LYS A 1 217 ? -6.672 -4.762 45.840 1.00 81.56 217 LYS A O 1
ATOM 1834 N N . ASP A 1 218 ? -6.182 -3.234 44.267 1.00 85.50 218 ASP A N 1
ATOM 1835 C CA . ASP A 1 218 ? -5.113 -2.583 45.023 1.00 85.50 218 ASP A CA 1
ATOM 1836 C C . ASP A 1 218 ? -5.667 -1.785 46.214 1.00 85.50 218 ASP A C 1
ATOM 1838 O O . ASP A 1 218 ? -5.118 -1.873 47.313 1.00 85.50 218 ASP A O 1
ATOM 1842 N N . HIS A 1 219 ? -6.818 -1.124 46.058 1.00 84.12 219 HIS A N 1
ATOM 1843 C CA . HIS A 1 219 ? -7.537 -0.478 47.157 1.00 84.12 219 HIS A CA 1
ATOM 1844 C C . HIS A 1 219 ? -7.972 -1.486 48.232 1.00 84.12 219 HIS A C 1
ATOM 1846 O O . HIS A 1 219 ? -7.723 -1.270 49.416 1.00 84.12 219 HIS A O 1
ATOM 1852 N N . LEU A 1 220 ? -8.555 -2.626 47.840 1.00 89.94 220 LEU A N 1
ATOM 1853 C CA . LEU A 1 220 ? -8.937 -3.701 48.767 1.00 89.94 220 LEU A CA 1
ATOM 1854 C C . LEU A 1 220 ? -7.736 -4.237 49.552 1.00 89.94 220 LEU A C 1
ATOM 1856 O O . LEU A 1 220 ? -7.821 -4.408 50.768 1.00 89.94 220 LEU A O 1
ATOM 1860 N N . LYS A 1 221 ? -6.600 -4.459 48.882 1.00 91.31 221 LYS A N 1
ATOM 1861 C CA . LYS A 1 221 ? -5.353 -4.860 49.550 1.00 91.31 221 LYS A CA 1
ATOM 1862 C C . LYS A 1 221 ? -4.864 -3.798 50.534 1.00 91.31 221 LYS A C 1
ATOM 1864 O O . LYS A 1 221 ? -4.468 -4.150 51.641 1.00 91.31 221 LYS A O 1
ATOM 1869 N N . ALA A 1 222 ? -4.905 -2.521 50.154 1.00 88.56 222 ALA A N 1
ATOM 1870 C CA . ALA A 1 222 ? -4.493 -1.423 51.023 1.00 88.56 222 ALA A CA 1
ATOM 1871 C C . ALA A 1 222 ? -5.380 -1.327 52.275 1.00 88.56 222 ALA A C 1
ATOM 1873 O O . ALA A 1 222 ? -4.865 -1.206 53.384 1.00 88.56 222 ALA A O 1
ATOM 1874 N N . VAL A 1 223 ? -6.701 -1.457 52.119 1.00 92.06 223 VAL A N 1
ATOM 1875 C CA . VAL A 1 223 ? -7.654 -1.469 53.241 1.00 92.06 223 VAL A CA 1
ATOM 1876 C C . VAL A 1 223 ? -7.402 -2.655 54.174 1.00 92.06 223 VAL A C 1
ATOM 1878 O O . VAL A 1 223 ? -7.393 -2.476 55.391 1.00 92.06 223 VAL A O 1
ATOM 1881 N N . LEU A 1 224 ? -7.151 -3.852 53.632 1.00 92.94 224 LEU A N 1
ATOM 1882 C CA . LEU A 1 224 ? -6.816 -5.030 54.440 1.00 92.94 224 LEU A CA 1
ATOM 1883 C C . LEU A 1 224 ? -5.513 -4.834 55.226 1.00 92.94 224 LEU A C 1
ATOM 1885 O O . LEU A 1 224 ? -5.482 -5.120 56.421 1.00 92.94 224 LEU A O 1
ATOM 1889 N N . ALA A 1 225 ? -4.473 -4.285 54.594 1.00 91.62 225 ALA A N 1
ATOM 1890 C CA . ALA A 1 225 ? -3.202 -3.998 55.258 1.00 91.62 225 ALA A CA 1
ATOM 1891 C C . ALA A 1 225 ? -3.347 -2.943 56.370 1.00 91.62 225 ALA A C 1
ATOM 1893 O O . ALA A 1 225 ? -2.762 -3.080 57.443 1.00 91.62 225 ALA A O 1
ATOM 1894 N N . LEU A 1 226 ? -4.152 -1.897 56.146 1.00 92.38 226 LEU A N 1
ATOM 1895 C CA . LEU A 1 226 ? -4.449 -0.893 57.171 1.00 92.38 226 LEU A CA 1
ATOM 1896 C C . LEU A 1 226 ? -5.218 -1.491 58.350 1.00 92.38 226 LEU A C 1
ATOM 1898 O O . LEU A 1 226 ? -4.925 -1.151 59.495 1.00 92.38 226 LEU A O 1
ATOM 1902 N N . LYS A 1 227 ? -6.165 -2.396 58.083 1.00 92.19 227 LYS A N 1
ATOM 1903 C CA . LYS A 1 227 ? -6.912 -3.097 59.129 1.00 92.19 227 LYS A CA 1
ATOM 1904 C C . LYS A 1 227 ? -5.992 -3.973 59.981 1.00 92.19 227 LYS A C 1
ATOM 1906 O O . LYS A 1 227 ? -6.022 -3.863 61.198 1.00 92.19 227 LYS A O 1
ATOM 1911 N N . GLU A 1 228 ? -5.107 -4.746 59.356 1.00 93.62 228 GLU A N 1
ATOM 1912 C CA . GLU A 1 228 ? -4.115 -5.562 60.070 1.00 93.62 228 GLU A CA 1
ATOM 1913 C C . GLU A 1 228 ? -3.174 -4.705 60.938 1.00 9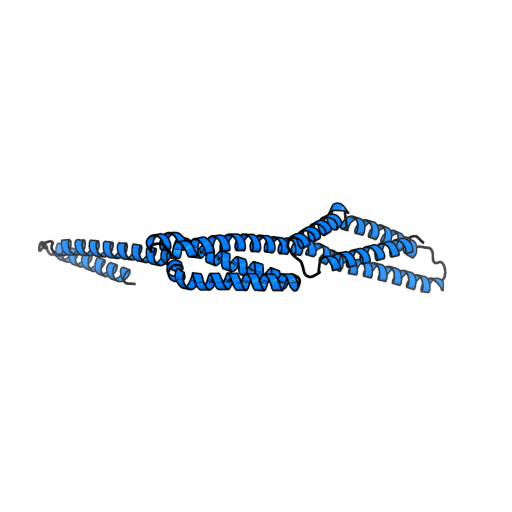3.62 228 GLU A C 1
ATOM 1915 O O . GLU A 1 228 ? -2.864 -5.054 62.082 1.00 93.62 228 GLU A O 1
ATOM 1920 N N . LEU A 1 229 ? -2.739 -3.548 60.424 1.00 92.50 229 LEU A N 1
ATOM 1921 C CA . LEU A 1 229 ? -1.928 -2.597 61.186 1.00 92.50 229 LEU A CA 1
ATOM 1922 C C . LEU A 1 229 ? -2.685 -2.014 62.381 1.00 92.50 229 LEU A C 1
ATOM 1924 O O . LEU A 1 229 ? -2.087 -1.865 63.449 1.00 92.50 229 LEU A O 1
ATOM 1928 N N . LEU A 1 230 ? -3.967 -1.683 62.204 1.00 92.50 230 LEU A N 1
ATOM 1929 C CA . LEU A 1 230 ? -4.821 -1.167 63.268 1.00 92.50 230 LEU A CA 1
ATOM 1930 C C . LEU A 1 230 ? -5.025 -2.222 64.357 1.00 92.50 230 LEU A C 1
ATOM 1932 O O . LEU A 1 230 ? -4.738 -1.933 65.515 1.00 92.50 230 LEU A O 1
ATOM 1936 N N . ASP A 1 231 ? -5.395 -3.447 63.978 1.00 91.69 231 ASP A N 1
ATOM 1937 C CA . ASP A 1 231 ? -5.575 -4.571 64.901 1.00 91.69 231 ASP A CA 1
ATOM 1938 C C . ASP A 1 231 ? -4.274 -4.830 65.690 1.00 91.69 231 ASP A C 1
ATOM 1940 O O . ASP A 1 231 ? -4.272 -4.968 66.914 1.00 91.69 231 ASP A O 1
ATOM 1944 N N . THR A 1 232 ? -3.119 -4.792 65.014 1.00 88.56 232 THR A N 1
ATOM 1945 C CA . THR A 1 232 ? -1.802 -4.951 65.656 1.00 88.56 232 THR A CA 1
ATOM 1946 C C . THR A 1 232 ? -1.464 -3.796 66.608 1.00 88.56 232 THR A C 1
ATOM 1948 O O . THR A 1 232 ? -0.815 -3.998 67.642 1.00 88.56 232 THR A O 1
ATOM 1951 N N . ALA A 1 233 ? -1.837 -2.564 66.258 1.00 85.81 233 ALA A N 1
ATOM 1952 C CA . ALA A 1 233 ? -1.619 -1.393 67.099 1.00 85.81 233 ALA A CA 1
ATOM 1953 C C . ALA A 1 233 ? -2.519 -1.427 68.339 1.00 85.81 233 ALA A C 1
ATOM 1955 O O . ALA A 1 233 ? -2.031 -1.173 69.438 1.00 85.81 233 ALA A O 1
ATOM 1956 N N . GLU A 1 234 ? -3.784 -1.799 68.173 1.00 87.12 234 GLU A N 1
ATOM 1957 C CA . GLU A 1 234 ? -4.765 -1.926 69.247 1.00 87.12 234 GLU A CA 1
ATOM 1958 C C . GLU A 1 234 ? -4.370 -3.020 70.240 1.00 87.12 234 GLU A C 1
ATOM 1960 O O . GLU A 1 234 ? -4.338 -2.768 71.446 1.00 87.12 234 GLU A O 1
ATOM 1965 N N . VAL A 1 235 ? -3.944 -4.192 69.749 1.00 87.06 235 VAL A N 1
ATOM 1966 C CA . VAL A 1 235 ? -3.402 -5.261 70.602 1.00 87.06 235 VAL A CA 1
ATOM 1967 C C . VAL A 1 235 ? -2.250 -4.731 71.448 1.00 87.06 235 VAL A C 1
ATOM 1969 O O . VAL A 1 235 ? -2.243 -4.942 72.655 1.00 87.06 235 VAL A O 1
ATOM 1972 N N . LYS A 1 236 ? -1.296 -4.008 70.849 1.00 80.50 236 LYS A N 1
ATOM 1973 C CA . LYS A 1 236 ? -0.120 -3.495 71.569 1.00 80.50 236 LYS A CA 1
ATOM 1974 C C . LYS A 1 236 ? -0.424 -2.336 72.517 1.00 80.50 236 LYS A C 1
ATOM 1976 O O . LYS A 1 236 ? 0.250 -2.229 73.535 1.00 80.50 236 LYS A O 1
ATOM 1981 N N . LEU A 1 237 ? -1.401 -1.487 72.201 1.00 76.88 237 LEU A N 1
ATOM 1982 C CA . LEU A 1 237 ? -1.860 -0.413 73.087 1.00 76.88 237 LEU A CA 1
ATOM 1983 C C . LEU A 1 237 ? -2.611 -0.963 74.305 1.00 76.88 237 LEU A C 1
ATOM 1985 O O . LEU A 1 237 ? -2.499 -0.398 75.388 1.00 76.88 237 LEU A O 1
ATOM 1989 N N . ASN A 1 238 ? -3.317 -2.082 74.139 1.00 78.44 238 ASN A N 1
ATOM 1990 C CA . ASN A 1 238 ? -4.029 -2.761 75.219 1.00 78.44 238 ASN A CA 1
ATOM 1991 C C . ASN A 1 238 ? -3.143 -3.716 76.041 1.00 78.44 238 ASN A C 1
ATOM 1993 O O . ASN A 1 238 ? -3.618 -4.278 77.030 1.00 78.44 238 ASN A O 1
ATOM 1997 N N . VAL A 1 239 ? -1.859 -3.901 75.691 1.00 77.44 239 VAL A N 1
ATOM 1998 C CA . VAL A 1 239 ? -0.913 -4.629 76.554 1.00 77.44 239 VAL A CA 1
ATOM 1999 C C . VAL A 1 239 ? -0.596 -3.769 77.786 1.00 77.44 239 VAL A C 1
ATOM 2001 O O . VAL A 1 239 ? -0.092 -2.654 77.633 1.00 77.44 239 VAL A O 1
ATOM 2004 N N . PRO A 1 240 ? -0.815 -4.269 79.018 1.00 62.69 240 PRO A N 1
ATOM 2005 C CA . PRO A 1 240 ? -0.464 -3.540 80.231 1.00 62.69 240 PRO A CA 1
ATOM 2006 C C . PRO A 1 240 ? 1.041 -3.251 80.276 1.00 62.69 240 PRO A C 1
ATOM 2008 O O . PRO A 1 240 ? 1.866 -4.168 80.237 1.00 62.69 240 PRO A O 1
ATOM 2011 N N . VAL A 1 241 ? 1.417 -1.976 80.387 1.00 60.22 241 VAL A N 1
ATOM 2012 C CA . VAL A 1 241 ? 2.824 -1.585 80.520 1.00 60.22 241 VAL A CA 1
ATOM 2013 C C . VAL A 1 241 ? 3.302 -1.925 81.932 1.00 60.22 241 VAL A C 1
ATOM 2015 O O . VAL A 1 241 ? 2.902 -1.297 82.909 1.00 60.22 241 VAL A O 1
ATOM 2018 N N . GLN A 1 242 ? 4.188 -2.916 82.047 1.00 56.75 242 GLN A N 1
ATOM 2019 C CA . GLN A 1 242 ? 4.935 -3.189 83.278 1.00 56.75 242 GLN A CA 1
ATOM 2020 C C . GLN A 1 242 ? 5.836 -1.984 83.587 1.00 56.75 242 GLN A C 1
ATOM 2022 O O . GLN A 1 242 ? 6.774 -1.700 82.833 1.00 56.75 242 GLN A O 1
ATOM 2027 N N . ILE A 1 243 ? 5.535 -1.268 84.675 1.00 50.03 243 ILE A N 1
ATOM 2028 C CA . ILE A 1 243 ? 6.192 -0.015 85.071 1.00 50.03 243 ILE A CA 1
ATOM 2029 C C . ILE A 1 243 ? 7.618 -0.318 85.559 1.00 50.03 243 ILE A C 1
ATOM 2031 O O . ILE A 1 243 ? 7.875 -0.503 86.744 1.00 50.03 243 ILE A O 1
ATOM 2035 N N . SER A 1 244 ? 8.563 -0.368 84.623 1.00 60.44 244 SER A N 1
ATOM 2036 C CA . SER A 1 244 ? 9.998 -0.246 84.876 1.00 60.44 244 SER A CA 1
ATOM 2037 C C . SER A 1 244 ? 10.577 0.797 83.910 1.00 60.44 244 SER A C 1
ATOM 2039 O O . SER A 1 244 ? 10.127 0.909 82.766 1.00 60.44 244 SER A O 1
ATOM 2041 N N . PHE A 1 245 ? 11.551 1.595 84.360 1.00 54.69 245 PHE A N 1
ATOM 2042 C CA . PHE A 1 245 ? 12.076 2.760 83.622 1.00 54.69 245 PHE A CA 1
ATOM 2043 C C . PHE A 1 245 ? 12.602 2.418 82.210 1.00 54.69 245 PHE A C 1
ATOM 2045 O O . PHE A 1 245 ? 12.495 3.228 81.290 1.00 54.69 245 PHE A O 1
ATOM 2052 N N . LEU A 1 246 ? 13.113 1.198 82.005 1.00 61.69 246 LEU A N 1
ATOM 2053 C CA . LEU A 1 246 ? 13.588 0.718 80.701 1.00 61.69 246 LEU A CA 1
ATOM 2054 C C . LEU A 1 246 ? 12.451 0.417 79.710 1.00 61.69 246 LEU A C 1
ATOM 2056 O O . LEU A 1 246 ? 12.588 0.701 78.519 1.00 61.69 246 LEU A O 1
ATOM 2060 N N . ASN A 1 247 ? 11.318 -0.100 80.188 1.00 60.09 247 ASN A N 1
ATOM 2061 C CA . ASN A 1 247 ? 10.218 -0.545 79.328 1.00 60.09 247 ASN A CA 1
ATOM 2062 C C . ASN A 1 247 ? 9.455 0.629 78.696 1.00 60.09 247 ASN A C 1
ATOM 2064 O O . ASN A 1 247 ? 9.062 0.560 77.533 1.00 60.09 247 ASN A O 1
ATOM 2068 N N . VAL A 1 248 ? 9.302 1.739 79.427 1.00 63.41 248 VAL A N 1
ATOM 2069 C CA . VAL A 1 248 ? 8.627 2.950 78.922 1.00 63.41 248 VAL A CA 1
ATOM 2070 C C . VAL A 1 248 ? 9.435 3.612 77.800 1.00 63.41 248 VAL A C 1
ATOM 2072 O O . VAL A 1 248 ? 8.866 4.042 76.798 1.00 63.41 248 VAL A O 1
ATOM 2075 N N . ARG A 1 249 ? 10.771 3.641 77.915 1.00 68.00 249 ARG A N 1
ATOM 2076 C CA . ARG A 1 249 ? 11.650 4.211 76.880 1.00 68.00 249 ARG A CA 1
ATOM 2077 C C . ARG A 1 249 ? 11.633 3.387 75.589 1.00 68.00 249 ARG A C 1
ATOM 2079 O O . ARG A 1 249 ? 11.591 3.968 74.507 1.00 68.00 249 ARG A O 1
ATOM 2086 N N . ALA A 1 250 ? 11.620 2.058 75.701 1.00 72.56 250 ALA A N 1
ATOM 2087 C CA . ALA A 1 250 ? 11.526 1.162 74.548 1.00 72.56 250 ALA A CA 1
ATOM 2088 C C . ALA A 1 250 ? 10.168 1.280 73.833 1.00 72.56 250 ALA A C 1
ATOM 2090 O O . ALA A 1 250 ? 10.120 1.333 72.605 1.00 72.56 250 ALA A O 1
ATOM 2091 N N . PHE A 1 251 ? 9.072 1.391 74.592 1.00 72.62 251 PHE A N 1
ATOM 2092 C CA . PHE A 1 251 ? 7.738 1.604 74.028 1.00 72.62 251 PHE A CA 1
ATOM 2093 C C . PHE A 1 251 ? 7.639 2.934 73.269 1.00 72.62 251 PHE A C 1
ATOM 2095 O O . PHE A 1 251 ? 7.144 2.963 72.144 1.00 72.62 251 PHE A O 1
ATOM 2102 N N . LEU A 1 252 ? 8.167 4.024 73.839 1.00 74.00 252 LEU A N 1
ATOM 2103 C CA . LEU A 1 252 ? 8.185 5.331 73.175 1.00 74.00 252 LEU A CA 1
ATOM 2104 C C . LEU A 1 252 ? 8.971 5.301 71.858 1.00 74.00 252 LEU A C 1
ATOM 2106 O O . LEU A 1 252 ? 8.466 5.797 70.854 1.00 74.00 252 LEU A O 1
ATOM 2110 N N . GLN A 1 253 ? 10.144 4.659 71.828 1.00 75.31 253 GLN A N 1
ATOM 2111 C CA . GLN A 1 253 ? 10.927 4.510 70.595 1.00 75.31 253 GLN A CA 1
ATOM 2112 C C . GLN A 1 253 ? 10.184 3.715 69.513 1.00 75.31 253 GLN A C 1
ATOM 2114 O O . GLN A 1 253 ? 10.208 4.103 68.346 1.00 75.31 253 GLN A O 1
ATOM 2119 N N . ASP A 1 254 ? 9.493 2.630 69.873 1.00 75.56 254 ASP A N 1
ATOM 2120 C CA . ASP A 1 254 ? 8.752 1.814 68.901 1.00 75.56 254 ASP A CA 1
ATOM 2121 C C . ASP A 1 254 ? 7.515 2.550 68.345 1.00 75.56 254 ASP A C 1
ATOM 2123 O O . ASP A 1 254 ? 7.197 2.450 67.156 1.00 75.56 254 ASP A O 1
ATOM 2127 N N . VAL A 1 255 ? 6.848 3.366 69.170 1.00 76.50 255 VAL A N 1
ATOM 2128 C CA . VAL A 1 255 ? 5.761 4.257 68.725 1.00 76.50 255 VAL A CA 1
ATOM 2129 C C . VAL A 1 255 ? 6.286 5.327 67.760 1.00 76.50 255 VAL A C 1
ATOM 2131 O O . VAL A 1 255 ? 5.654 5.604 66.738 1.00 76.50 255 VAL A O 1
ATOM 2134 N N . GLU A 1 256 ? 7.463 5.892 68.028 1.00 76.12 256 GLU A N 1
ATOM 2135 C CA . GLU A 1 256 ? 8.088 6.920 67.188 1.00 76.12 256 GLU A CA 1
ATOM 2136 C C . GLU A 1 256 ? 8.521 6.372 65.818 1.00 76.12 256 GLU A C 1
ATOM 2138 O O . GLU A 1 256 ? 8.262 6.990 64.780 1.00 76.12 256 GLU A O 1
ATOM 2143 N N . VAL A 1 257 ? 9.082 5.158 65.792 1.00 76.81 257 VAL A N 1
ATOM 2144 C CA . VAL A 1 257 ? 9.431 4.441 64.554 1.00 76.81 257 VAL A CA 1
ATOM 2145 C C . VAL A 1 257 ? 8.188 4.170 63.706 1.00 76.81 257 VAL A C 1
ATOM 2147 O O . VAL A 1 257 ? 8.218 4.336 62.483 1.00 76.81 257 VAL A O 1
ATOM 2150 N N . ARG A 1 258 ? 7.063 3.800 64.328 1.00 69.00 258 ARG A N 1
ATOM 2151 C CA . ARG A 1 258 ? 5.813 3.588 63.587 1.00 69.00 258 ARG A CA 1
ATOM 2152 C C . ARG A 1 258 ? 5.198 4.883 63.094 1.00 69.00 258 ARG A C 1
ATOM 2154 O O . ARG A 1 258 ? 4.785 4.908 61.942 1.00 69.00 258 ARG A O 1
ATOM 2161 N N . LYS A 1 259 ? 5.227 5.968 63.875 1.00 73.81 259 LYS A N 1
ATOM 2162 C CA . LYS A 1 259 ? 4.822 7.303 63.402 1.00 73.81 259 LYS A CA 1
ATOM 2163 C C . LYS A 1 259 ? 5.594 7.697 62.139 1.00 73.81 259 LYS A C 1
ATOM 2165 O O . LYS A 1 259 ? 4.986 8.127 61.162 1.00 73.81 259 LYS A O 1
ATOM 2170 N N . ALA A 1 260 ? 6.910 7.485 62.122 1.00 69.56 260 ALA A N 1
ATOM 2171 C CA . ALA A 1 260 ? 7.738 7.749 60.946 1.00 69.56 260 ALA A CA 1
ATOM 2172 C C . ALA A 1 260 ? 7.370 6.857 59.743 1.00 69.56 260 ALA A C 1
ATOM 2174 O O . ALA A 1 260 ? 7.414 7.307 58.597 1.00 69.56 260 ALA A O 1
ATOM 2175 N N . ARG A 1 261 ? 6.967 5.605 59.988 1.00 66.94 261 ARG A N 1
ATOM 2176 C CA . ARG A 1 261 ? 6.517 4.676 58.943 1.00 66.94 261 ARG A CA 1
ATOM 2177 C C . ARG A 1 261 ? 5.142 5.050 58.379 1.00 66.94 261 ARG A C 1
ATOM 2179 O O . ARG A 1 261 ? 4.970 4.988 57.169 1.00 66.94 261 ARG A O 1
ATOM 2186 N N . THR A 1 262 ? 4.203 5.494 59.213 1.00 62.56 262 THR A N 1
ATOM 2187 C CA . THR A 1 262 ? 2.865 5.937 58.782 1.00 62.56 262 THR A CA 1
ATOM 2188 C C . THR A 1 262 ? 2.936 7.202 57.924 1.00 62.56 262 THR A C 1
ATOM 2190 O O . THR A 1 262 ? 2.238 7.297 56.921 1.00 62.56 262 THR A O 1
ATOM 2193 N N . VAL A 1 263 ? 3.834 8.141 58.251 1.00 61.66 263 VAL A N 1
ATOM 2194 C CA . VAL A 1 263 ? 4.059 9.360 57.447 1.00 61.66 263 VAL A CA 1
ATOM 2195 C C . VAL A 1 263 ? 4.607 9.038 56.050 1.00 61.66 263 VAL A C 1
ATOM 2197 O O . VAL A 1 263 ? 4.242 9.708 55.093 1.00 61.66 263 VAL A O 1
ATOM 2200 N N . ARG A 1 264 ? 5.420 7.982 55.902 1.00 54.41 264 ARG A N 1
ATOM 2201 C CA . ARG A 1 264 ? 5.936 7.533 54.593 1.00 54.41 264 ARG A CA 1
ATOM 2202 C C . ARG A 1 264 ? 4.914 6.810 53.715 1.00 54.41 264 ARG A C 1
ATOM 2204 O O . ARG A 1 264 ? 5.158 6.681 52.528 1.00 54.41 264 ARG A O 1
ATOM 2211 N N . ILE A 1 265 ? 3.832 6.289 54.290 1.00 51.16 265 ILE A N 1
ATOM 2212 C CA . ILE A 1 265 ? 2.771 5.584 53.545 1.00 51.16 265 ILE A CA 1
ATOM 2213 C C . ILE A 1 265 ? 1.701 6.577 53.045 1.00 51.16 265 ILE A C 1
ATOM 2215 O O . ILE A 1 265 ? 0.923 6.247 52.158 1.00 51.16 265 ILE A O 1
ATOM 2219 N N . ALA A 1 266 ? 1.663 7.793 53.604 1.00 46.53 266 ALA A N 1
ATOM 2220 C CA . ALA A 1 266 ? 0.714 8.852 53.250 1.00 46.53 266 ALA A CA 1
ATOM 2221 C C . ALA A 1 266 ? 1.243 9.865 52.206 1.00 46.53 266 ALA A C 1
ATOM 2223 O O . ALA A 1 266 ? 0.531 10.820 51.892 1.00 46.53 266 ALA A O 1
ATOM 2224 N N . GLN A 1 267 ? 2.471 9.680 51.704 1.00 39.16 267 GLN A N 1
ATOM 2225 C CA . GLN A 1 267 ? 3.079 10.416 50.583 1.00 39.16 267 GLN A CA 1
ATOM 2226 C C . GLN A 1 267 ? 3.130 9.520 49.349 1.00 39.16 267 GLN A C 1
ATOM 2228 O O . GLN A 1 267 ? 2.928 10.062 48.242 1.00 39.16 267 GLN A O 1
#

Radius of gyration: 39.0 Å; chains: 1; bounding box: 72×33×128 Å

Secondary structure (DSSP, 8-state):
-HHHHHHHHHHHHHHHHHHHHHHHSSPB-SHHHHHHHHHHHHIIIIITTHHHHHHHHHHHHHHHHHHHHHS---SHHHHHHHHHHHHHHHHHHHHHHHHHHHHHHHHHHHHHHHHHHHHHHHHHHHHHHHHHHHHHHHHHHHTS-HHHHHHHGGGHHHHHHHHHHHHHHHHHHHHHB-HHHHHHHHHHHHHHHHHHHHHHHHHGGGTTHHHHHHHHHHHHHHHHHHHHHHHHHHHHHSS-----HHHHHHHHHHHHHHHHHHHHH--

Foldseek 3Di:
DQLVVLLVVLVVLLVVLVVLLVVLQDQAAALVRLVVNLVVLCCCCPVVVSVVVNVVSLVSNVVVLVVQLPPDDPDPVCVVVSVVSNVVSVVSNVVSVVSCVVSVVSSVVSNVVSVLLNVLNVLLVVLLVVLVVLLVVLVVQLVDDPVSNLVSCLCVVVNVVSLVSNVVSLVVSLVRHDPVRNVVSVVSNVVSVVSVVVSCVVNVVSVCVVVVVVVVVVVVVVVVVVVVVVVVVVVVVPPDQPDDPVRVVVVVVVVVVVVVVVVVVVD

InterPro domains:
  IPR057057 Nesprin-1, spectrin repeats region [PF25034] (13-208)

Sequence (267 aa):
MEFLENKYHMQGFLILTESKLKSWIIKYGRQESVAVMLHNYISFVEKQHFFENYEALFQSLKLSAEAFVNADSSGYAERRSEWMRVRWVRRFMREVVAQWRSLSMEVRSVRSMLEEVLSNWERYSSTVASLQAWFEDAEAALSQPENTKREFFRDLSHWMDQHAAMNDAGNFLIETCDETVSLDLKQQLLLLNGRWRDLFLKVQQYAHADELEKWRKDHLKAVLALKELLDTAEVKLNVPVQISFLNVRAFLQDVEVRKARTVRIAQ

Organism: Dissostichus mawsoni (NCBI:txid36200)

pLDDT: mean 85.22, std 11.62, range [39.16, 95.81]